Protein AF-Q2NJN7-F1 (afdb_monomer_lite)

pLDDT: mean 80.02, std 17.51, range [27.73, 97.69]

Radius of gyration: 36.11 Å; chains: 1; bounding box: 74×41×107 Å

Organism: Aster yellows witches'-broom phytoplasma (strain AYWB) (NCBI:txid322098)

Secondary structure (DSSP, 8-state):
-----SSEETTEEP-EEEETTEEEPPPSS---HHHHHHHTTT-S-EEEE-----PEEEEEEPPP-SSHHHHHHHHHHHTT-TTS-EEEEEEEEEEEETTEEEEEEEEEEEEE-SSEEEEEEEESHHHHHHHHHHHHHHHHHHHHH-SB-TTEEEEHHHHHHHH-SS-EEEE-TTS-EEEEEEE--SSS-EEEETTEESS-TT-TT-EEEESS-BBSSPPP---TT-EE-GGGGG-

Foldseek 3Di:
DDWPPDCDDVNARFQWKAEPVGTDGDDPDDDTVVNVVVVNVPGPDMDTDDDPQDAAEDEAEDEADLCFPVVVCVVCVVVVNNPWDWDKDKDWDWDDDDWKIFIKIKIWTWTDDPRHIYIYIYINPVVVVVLCVVQVVQQVVVQVPFLAHAFDKDFLVSSCVSPHQDKAWKAWSVRDIWIWDWDDDPPDIWIDINNHGRAPPHPSVDMDHDRTGIDRDGRPDDDPRMDTPPVSRPD

Structure (mmCIF, N/CA/C/O backbone):
data_AF-Q2NJN7-F1
#
_entry.id   AF-Q2NJN7-F1
#
loop_
_atom_site.group_PDB
_atom_site.id
_atom_site.type_symbol
_atom_site.label_atom_id
_atom_site.label_alt_id
_atom_site.label_comp_id
_atom_site.label_asym_id
_atom_site.label_entity_id
_atom_site.label_seq_id
_atom_site.pdbx_PDB_ins_code
_atom_site.Cartn_x
_atom_site.Cartn_y
_atom_site.Cartn_z
_atom_site.occupancy
_atom_site.B_iso_or_equiv
_atom_site.auth_seq_id
_atom_site.auth_comp_id
_atom_site.auth_asym_id
_atom_site.auth_atom_id
_atom_site.pdbx_PDB_model_num
ATOM 1 N N . MET A 1 1 ? -32.897 30.138 51.092 1.00 30.00 1 MET A N 1
ATOM 2 C CA . MET A 1 1 ? -32.124 28.885 50.955 1.00 30.00 1 MET A CA 1
ATOM 3 C C . MET A 1 1 ? -32.034 28.560 49.477 1.00 30.00 1 MET A C 1
ATOM 5 O O . MET A 1 1 ? -33.062 28.582 48.815 1.00 30.00 1 MET A O 1
ATOM 9 N N . ALA A 1 2 ? -30.823 28.390 48.946 1.00 27.73 2 ALA A N 1
ATOM 10 C CA . ALA A 1 2 ? -30.608 28.122 47.525 1.00 27.73 2 ALA A CA 1
ATOM 11 C C . ALA A 1 2 ? -31.014 26.672 47.182 1.00 27.73 2 ALA A C 1
ATOM 13 O O . ALA A 1 2 ? -30.752 25.779 47.991 1.00 27.73 2 ALA A O 1
ATOM 14 N N . PRO A 1 3 ? -31.653 26.416 46.026 1.00 32.75 3 PRO A N 1
ATOM 15 C CA . PRO A 1 3 ? -31.964 25.060 45.596 1.00 32.75 3 PRO A CA 1
ATOM 16 C C . PRO A 1 3 ? -30.671 24.300 45.279 1.00 32.75 3 PRO A C 1
ATOM 18 O O . PRO A 1 3 ? -29.744 24.854 44.689 1.00 32.75 3 PRO A O 1
ATOM 21 N N . LEU A 1 4 ? -30.615 23.016 45.638 1.00 36.59 4 LEU A N 1
ATOM 22 C CA . LEU A 1 4 ? -29.592 22.109 45.121 1.00 36.59 4 LEU A CA 1
ATOM 23 C C . LEU A 1 4 ? -29.856 21.888 43.628 1.00 36.59 4 LEU A C 1
ATOM 25 O O . LEU A 1 4 ? -30.671 21.057 43.239 1.00 36.59 4 LEU A O 1
ATOM 29 N N . THR A 1 5 ? -29.166 22.642 42.781 1.00 41.72 5 THR A N 1
ATOM 30 C CA . THR A 1 5 ? -28.915 22.252 41.394 1.00 41.72 5 THR A CA 1
ATOM 31 C C . THR A 1 5 ? -27.594 21.509 41.357 1.00 41.72 5 THR A C 1
ATOM 33 O O . THR A 1 5 ? -26.561 22.135 41.160 1.00 41.72 5 THR A O 1
ATOM 36 N N . SER A 1 6 ? -27.607 20.200 41.595 1.00 42.91 6 SER A N 1
ATOM 37 C CA . SER A 1 6 ? -26.612 19.275 41.046 1.00 42.91 6 SER A CA 1
ATOM 38 C C . SER A 1 6 ? -26.883 17.870 41.572 1.00 42.91 6 SER A C 1
ATOM 40 O O . SER A 1 6 ? -27.225 17.686 42.735 1.00 42.91 6 SER A O 1
ATOM 42 N N . LYS A 1 7 ? -26.650 16.878 40.721 1.00 49.28 7 LYS A N 1
ATOM 43 C CA . LYS A 1 7 ? -26.627 15.428 40.965 1.00 49.28 7 LYS A CA 1
ATOM 44 C C . LYS A 1 7 ? -25.586 14.985 42.026 1.00 49.28 7 LYS A C 1
ATOM 46 O O . LYS A 1 7 ? -25.382 13.796 42.239 1.00 49.28 7 LYS A O 1
ATOM 51 N N . THR A 1 8 ? -24.940 15.944 42.690 1.00 46.12 8 THR A N 1
ATOM 52 C CA . THR A 1 8 ? -23.722 15.775 43.477 1.00 46.12 8 THR A CA 1
ATOM 53 C C . THR A 1 8 ? -23.867 16.325 44.893 1.00 46.12 8 THR A C 1
ATOM 55 O O . THR A 1 8 ? -24.341 17.450 45.068 1.00 46.12 8 THR A O 1
ATOM 58 N N . PHE A 1 9 ? -23.343 15.617 45.889 1.00 49.75 9 PHE A N 1
ATOM 59 C CA . PHE A 1 9 ? -23.104 16.150 47.235 1.00 49.75 9 PHE A CA 1
ATOM 60 C C . PHE A 1 9 ? -21.600 16.158 47.495 1.00 49.75 9 PHE A C 1
ATOM 62 O O . PHE A 1 9 ? -20.960 15.120 47.370 1.00 49.75 9 PHE A O 1
ATOM 69 N N . HIS A 1 10 ? -21.024 17.331 47.785 1.00 54.00 10 HIS A N 1
ATOM 70 C CA . HIS A 1 10 ? -19.563 17.518 47.833 1.00 54.00 10 HIS A CA 1
ATOM 71 C C . HIS A 1 10 ? -18.839 16.918 46.609 1.00 54.00 10 HIS A C 1
ATOM 73 O O . HIS A 1 10 ? -17.860 16.201 46.764 1.00 54.00 10 HIS A O 1
ATOM 79 N N . GLU A 1 11 ? -19.350 17.187 45.400 1.00 53.56 11 GLU A N 1
ATOM 80 C CA . GLU A 1 11 ? -18.790 16.705 44.118 1.00 53.56 11 GLU A CA 1
ATOM 81 C C . GLU A 1 11 ? -18.921 15.189 43.856 1.00 53.56 11 GLU A C 1
ATOM 83 O O . GLU A 1 11 ? -18.460 14.704 42.826 1.00 53.56 11 GLU A O 1
ATOM 88 N N . ILE A 1 12 ? -19.605 14.439 44.727 1.00 52.97 12 ILE A N 1
ATOM 89 C CA . ILE A 1 12 ? -19.838 12.997 44.562 1.00 52.97 12 ILE A CA 1
ATOM 90 C C . ILE A 1 12 ? -21.234 12.765 43.978 1.00 52.97 12 ILE A C 1
ATOM 92 O O . ILE A 1 12 ? -22.227 13.164 44.591 1.00 52.97 12 ILE A O 1
ATOM 96 N N . ASP A 1 13 ? -21.309 12.115 42.811 1.00 60.56 13 ASP A N 1
ATOM 97 C CA . ASP A 1 13 ? -22.559 11.658 42.189 1.00 60.56 13 ASP A CA 1
ATOM 98 C C . ASP A 1 13 ? -23.242 10.606 43.086 1.00 60.56 13 ASP A C 1
ATOM 100 O O . ASP A 1 13 ? -22.630 9.607 43.465 1.00 60.56 13 ASP A O 1
ATOM 104 N N . ILE A 1 14 ? -24.506 10.840 43.453 1.00 61.56 14 ILE A N 1
ATOM 105 C CA . ILE A 1 14 ? -25.266 9.952 44.349 1.00 61.56 14 ILE A CA 1
ATOM 106 C C . ILE A 1 14 ? -26.123 8.990 43.522 1.00 61.56 14 ILE A C 1
ATOM 108 O O . ILE A 1 14 ? -26.976 9.431 42.750 1.00 61.56 14 ILE A O 1
ATOM 112 N N . ASP A 1 15 ? -25.963 7.686 43.749 1.00 62.34 15 ASP A N 1
ATOM 113 C CA . ASP A 1 15 ? -26.678 6.636 43.012 1.00 62.34 15 ASP A CA 1
ATOM 114 C C . ASP A 1 15 ? -27.920 6.111 43.749 1.00 62.34 15 ASP A C 1
ATOM 116 O O . ASP A 1 15 ? -28.903 5.704 43.122 1.00 62.34 15 ASP A O 1
ATOM 120 N N . ALA A 1 16 ? -27.908 6.109 45.086 1.00 63.03 16 ALA A N 1
ATOM 121 C CA . ALA A 1 16 ? -29.040 5.651 45.890 1.00 63.03 16 ALA A CA 1
ATOM 122 C C . ALA A 1 16 ? -29.124 6.354 47.252 1.00 63.03 16 ALA A C 1
ATOM 124 O O . ALA A 1 16 ? -28.117 6.787 47.817 1.00 63.03 16 ALA A O 1
ATOM 125 N N . ILE A 1 17 ? -30.343 6.429 47.798 1.00 64.25 17 ILE A N 1
ATOM 126 C CA . ILE A 1 17 ? -30.624 6.987 49.126 1.00 64.25 17 ILE A CA 1
ATOM 127 C C . ILE A 1 17 ? -31.362 5.933 49.958 1.00 64.25 17 ILE A C 1
ATOM 129 O O . ILE A 1 17 ? -32.341 5.333 49.503 1.00 64.25 17 ILE A O 1
ATOM 133 N N . TYR A 1 18 ? -30.887 5.705 51.181 1.00 61.75 18 TYR A N 1
ATOM 134 C CA . TYR A 1 18 ? -31.514 4.813 52.154 1.00 61.75 18 TYR A CA 1
ATOM 135 C C . TYR A 1 18 ? -32.083 5.602 53.331 1.00 61.75 18 TYR A C 1
ATOM 137 O O . TYR A 1 18 ? -31.435 6.512 53.858 1.00 61.75 18 TYR A O 1
ATOM 145 N N . PHE A 1 19 ? -33.277 5.194 53.753 1.00 62.56 19 PHE A N 1
ATOM 146 C CA . PHE A 1 19 ? -33.928 5.635 54.981 1.00 62.56 19 PHE A CA 1
ATOM 147 C C . PHE A 1 19 ? -34.123 4.425 55.899 1.00 62.56 19 PHE A C 1
ATOM 149 O O . PHE A 1 19 ? -34.154 3.296 55.415 1.00 62.56 19 PHE A O 1
ATOM 156 N N . ASP A 1 20 ? -34.295 4.652 57.204 1.00 53.59 20 ASP A N 1
ATOM 157 C CA . ASP A 1 20 ? -34.445 3.590 58.218 1.00 53.59 20 ASP A CA 1
ATOM 158 C C . ASP A 1 20 ? -35.575 2.569 57.903 1.00 53.59 20 ASP A C 1
ATOM 160 O O . ASP A 1 20 ? -35.566 1.466 58.440 1.00 53.59 20 ASP A O 1
ATOM 164 N N . ASP A 1 21 ? -36.498 2.901 56.987 1.00 57.66 21 ASP A N 1
ATOM 165 C CA . ASP A 1 21 ? -37.618 2.072 56.501 1.00 57.66 21 ASP A CA 1
ATOM 166 C C . ASP A 1 21 ? -37.402 1.488 55.072 1.00 57.66 21 ASP A C 1
ATOM 168 O O . ASP A 1 21 ? -38.346 1.113 54.373 1.00 57.66 21 ASP A O 1
ATOM 172 N N . GLY A 1 22 ? -36.152 1.437 54.585 1.00 52.69 22 GLY A N 1
ATOM 173 C CA . GLY A 1 22 ? -35.751 0.729 53.357 1.00 52.69 22 GLY A CA 1
ATOM 174 C C . GLY A 1 22 ? -35.030 1.561 52.277 1.00 52.69 22 GLY A C 1
ATOM 175 O O . GLY A 1 22 ? -34.874 2.780 52.364 1.00 52.69 22 GLY A O 1
ATOM 176 N N . ILE A 1 23 ? -34.577 0.878 51.211 1.00 56.34 23 ILE A N 1
ATOM 177 C CA . ILE A 1 23 ? -33.849 1.479 50.072 1.00 56.34 23 ILE A CA 1
ATOM 178 C C . ILE A 1 23 ? -34.834 2.124 49.086 1.00 56.34 23 ILE A C 1
ATOM 180 O O . ILE A 1 23 ? -35.793 1.485 48.643 1.00 56.34 23 ILE A O 1
ATOM 184 N N . ARG A 1 24 ? -34.571 3.370 48.668 1.00 58.97 24 ARG A N 1
ATOM 185 C CA . ARG A 1 24 ? -35.331 4.057 47.611 1.00 58.97 24 ARG A CA 1
ATOM 186 C C . ARG A 1 24 ? -34.385 4.439 46.467 1.00 58.97 24 ARG A C 1
ATOM 188 O O . ARG A 1 24 ? -33.499 5.274 46.625 1.00 58.97 24 ARG A O 1
ATOM 195 N N . ILE A 1 25 ? -34.589 3.837 45.294 1.00 56.44 25 ILE A N 1
ATOM 196 C CA . ILE A 1 25 ? -33.841 4.177 44.074 1.00 56.44 25 ILE A CA 1
ATOM 197 C C . ILE A 1 25 ? -34.370 5.514 43.545 1.00 56.44 25 ILE A C 1
ATOM 199 O O . ILE A 1 25 ? -35.560 5.645 43.243 1.00 56.44 25 ILE A O 1
ATOM 203 N N . VAL A 1 26 ? -33.500 6.517 43.443 1.00 56.00 26 VAL A N 1
ATOM 204 C CA . VAL A 1 26 ? -33.883 7.860 42.995 1.00 56.00 26 VAL A CA 1
ATOM 205 C C . VAL A 1 26 ? -33.812 7.909 41.470 1.00 56.00 26 VAL A C 1
ATOM 207 O O . VAL A 1 26 ? -32.762 7.680 40.878 1.00 56.00 26 VAL A O 1
ATOM 210 N N . LYS A 1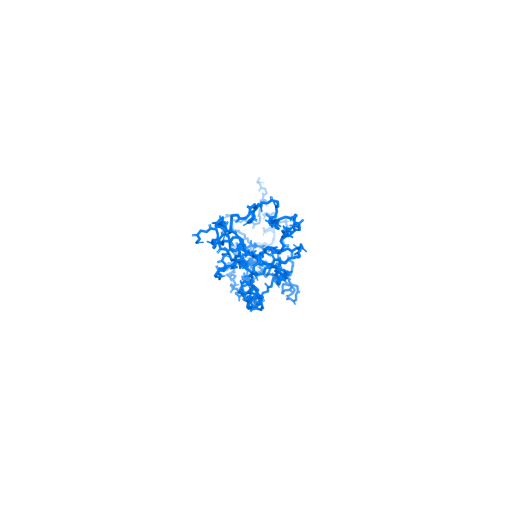 27 ? -34.939 8.197 40.805 1.00 50.75 27 LYS A N 1
ATOM 211 C CA . LYS A 1 27 ? -34.930 8.478 39.361 1.00 50.75 27 LYS A CA 1
ATOM 212 C C . LYS A 1 27 ? -34.306 9.858 39.099 1.00 50.75 27 LYS A C 1
ATOM 214 O O . LYS A 1 27 ? -34.506 10.753 39.917 1.00 50.75 27 LYS A O 1
ATOM 219 N N . PRO A 1 28 ? -33.636 10.083 37.953 1.00 47.25 28 PRO A N 1
ATOM 220 C CA . PRO A 1 28 ? -32.692 11.196 37.766 1.00 47.25 28 PRO A CA 1
ATOM 221 C C . PRO A 1 28 ? -33.292 12.611 37.684 1.00 47.25 28 PRO A C 1
ATOM 223 O O . PRO A 1 28 ? -32.598 13.535 37.270 1.00 47.25 28 PRO A O 1
ATOM 226 N N . GLN A 1 29 ? -34.570 12.819 38.001 1.00 44.47 29 GLN A N 1
ATOM 227 C CA . GLN A 1 29 ? -35.241 14.094 37.750 1.00 44.47 29 GLN A CA 1
ATOM 228 C C . GLN A 1 29 ? -35.686 14.781 39.044 1.00 44.47 29 GLN A C 1
ATOM 230 O O . GLN A 1 29 ? -36.565 14.298 39.754 1.00 44.47 29 GLN A O 1
ATOM 235 N N . GLN A 1 30 ? -35.042 15.933 39.279 1.00 48.06 30 GLN A N 1
ATOM 236 C CA . GLN A 1 30 ? -35.510 17.111 40.017 1.00 48.06 30 GLN A CA 1
ATOM 237 C C . GLN A 1 30 ? -36.209 16.826 41.347 1.00 48.06 30 GLN A C 1
ATOM 239 O O . GLN A 1 30 ? -37.430 16.896 41.444 1.00 48.06 30 GLN A O 1
ATOM 244 N N . ARG A 1 31 ? -35.429 16.572 42.398 1.00 51.47 31 ARG A N 1
ATOM 245 C CA . ARG A 1 31 ? -35.938 16.638 43.771 1.00 51.47 31 ARG A CA 1
ATOM 246 C C . ARG A 1 31 ? -35.087 17.602 44.576 1.00 51.47 31 ARG A C 1
ATOM 248 O O . ARG A 1 31 ? -33.864 17.486 44.586 1.00 51.47 31 ARG A O 1
ATOM 255 N N . ASN A 1 32 ? -35.739 18.593 45.175 1.00 54.47 32 ASN A N 1
ATOM 256 C CA . ASN A 1 32 ? -35.083 19.551 46.058 1.00 54.47 32 ASN A CA 1
ATOM 257 C C . ASN A 1 32 ? -34.892 18.921 47.458 1.00 54.47 32 ASN A C 1
ATOM 259 O O . ASN A 1 32 ? -35.350 17.810 47.728 1.00 54.47 32 ASN A O 1
ATOM 263 N N . ILE A 1 33 ? -34.199 19.610 48.368 1.00 54.03 33 ILE A N 1
ATOM 264 C CA . ILE A 1 33 ? -33.950 19.080 49.721 1.00 54.03 33 ILE A CA 1
ATOM 265 C C . ILE A 1 33 ? -35.249 18.828 50.512 1.00 54.03 33 ILE A C 1
ATOM 267 O O . ILE A 1 33 ? -35.298 17.931 51.348 1.00 54.03 33 ILE A O 1
ATOM 271 N N . GLU A 1 34 ? -36.323 19.565 50.216 1.00 58.97 34 GLU A N 1
ATOM 272 C CA . GLU A 1 34 ? -37.636 19.385 50.848 1.00 58.97 34 GLU A CA 1
ATOM 273 C C . GLU A 1 34 ? -38.306 18.078 50.408 1.00 58.97 34 GLU A C 1
ATOM 275 O O . GLU A 1 34 ? -38.965 17.420 51.213 1.00 58.97 34 GLU A O 1
ATOM 280 N N . ASP A 1 35 ? -38.090 17.645 49.166 1.00 60.97 35 ASP A N 1
ATOM 281 C CA . ASP A 1 35 ? -38.555 16.347 48.681 1.00 60.97 35 ASP A CA 1
ATOM 282 C C . ASP A 1 35 ? -37.796 15.190 49.341 1.00 60.97 35 ASP A C 1
ATOM 284 O O . ASP A 1 35 ? -38.391 14.152 49.630 1.00 60.97 35 ASP A O 1
ATOM 288 N N . LEU A 1 36 ? -36.501 15.364 49.630 1.00 60.19 36 LEU A N 1
ATOM 289 C CA . LEU A 1 36 ? -35.705 14.388 50.384 1.00 60.19 36 LEU A CA 1
ATOM 290 C C . LEU A 1 36 ? -36.164 14.282 51.845 1.00 60.19 36 LEU A C 1
ATOM 292 O O . LEU A 1 36 ? -36.254 13.176 52.372 1.00 60.19 36 LEU A O 1
ATOM 296 N N . LEU A 1 37 ? -36.519 15.407 52.473 1.00 60.97 37 LEU A N 1
ATOM 297 C CA . LEU A 1 37 ? -37.090 15.446 53.825 1.00 60.97 37 LEU A CA 1
ATOM 298 C C . LEU A 1 37 ? -38.500 14.838 53.886 1.00 60.97 37 LEU A C 1
ATOM 300 O O . LEU A 1 37 ? -38.847 14.187 54.866 1.00 60.97 37 LEU A O 1
ATOM 304 N N . LYS A 1 38 ? -39.315 14.998 52.837 1.00 64.06 38 LYS A N 1
ATOM 305 C CA . LYS A 1 38 ? -40.605 14.292 52.727 1.00 64.06 38 LYS A CA 1
ATOM 306 C C . LYS A 1 38 ? -40.413 12.790 52.529 1.00 64.06 38 LYS A C 1
ATOM 308 O O . LYS A 1 38 ? -41.136 11.998 53.125 1.00 64.06 38 LYS A O 1
ATOM 313 N N . LEU A 1 39 ? -39.444 12.394 51.702 1.00 59.81 39 LEU A N 1
ATOM 314 C CA . LEU A 1 39 ? -39.119 10.987 51.458 1.00 59.81 39 LEU A CA 1
ATOM 315 C C . LEU A 1 39 ? -38.545 10.281 52.683 1.00 59.81 39 LEU A C 1
ATOM 317 O O . LEU A 1 39 ? -38.727 9.071 52.803 1.00 59.81 39 LEU A O 1
ATOM 321 N N . SER A 1 40 ? -37.879 11.020 53.572 1.00 62.97 40 SER A N 1
ATOM 322 C CA . SER A 1 40 ? -37.297 10.449 54.781 1.00 62.97 40 SER A CA 1
ATOM 323 C C . SER A 1 40 ? -38.336 10.030 55.812 1.00 62.97 40 SER A C 1
ATOM 325 O O . SER A 1 40 ? -38.015 9.213 56.666 1.00 62.97 40 SER A O 1
ATOM 327 N N . ASN A 1 41 ? -39.569 10.550 55.737 1.00 65.69 41 ASN A N 1
ATOM 328 C CA . ASN A 1 41 ? -40.671 10.231 56.651 1.00 65.69 41 ASN A CA 1
ATOM 329 C C . ASN A 1 41 ? -40.271 10.279 58.144 1.00 65.69 41 ASN A C 1
ATOM 331 O O . ASN A 1 41 ? -40.701 9.454 58.945 1.00 65.69 41 ASN A O 1
ATOM 335 N N . GLY A 1 42 ? -39.402 11.223 58.520 1.00 63.50 42 GLY A N 1
ATOM 336 C CA . GLY A 1 42 ? -38.909 11.344 59.896 1.00 63.50 42 GLY A CA 1
ATOM 337 C C . GLY A 1 42 ? -37.777 10.380 60.272 1.00 63.50 42 GLY A C 1
ATOM 338 O O . GLY A 1 42 ? -37.500 10.226 61.461 1.00 63.50 42 GLY A O 1
ATOM 339 N N . ALA A 1 43 ? -37.108 9.753 59.297 1.00 63.66 43 ALA A N 1
ATOM 340 C CA . ALA A 1 43 ? -35.909 8.953 59.535 1.00 63.66 43 ALA A CA 1
ATOM 341 C C . ALA A 1 43 ? -34.848 9.777 60.273 1.00 63.66 43 ALA A C 1
ATOM 343 O O . ALA A 1 43 ? -34.577 10.934 59.935 1.00 63.66 43 ALA A O 1
ATOM 344 N N . LYS A 1 44 ? -34.245 9.162 61.291 1.00 66.12 44 LYS A N 1
ATOM 345 C CA . LYS A 1 44 ? -33.263 9.827 62.153 1.00 66.12 44 LYS A CA 1
ATOM 346 C C . LYS A 1 44 ? -31.906 9.934 61.459 1.00 66.12 44 LYS A C 1
ATOM 348 O O . LYS A 1 44 ? -31.167 10.880 61.717 1.00 66.12 44 LYS A O 1
ATOM 353 N N . ASN A 1 45 ? -31.609 8.985 60.571 1.00 63.62 45 ASN A N 1
ATOM 354 C CA . ASN A 1 45 ? -30.391 8.935 59.774 1.00 63.62 45 ASN A CA 1
ATOM 355 C C . ASN A 1 45 ? -30.732 8.827 58.278 1.00 63.62 45 ASN A C 1
ATOM 357 O O . ASN A 1 45 ? -31.684 8.150 57.890 1.00 63.62 45 ASN A O 1
ATOM 361 N N . ILE A 1 46 ? -29.937 9.483 57.429 1.00 65.88 46 ILE A N 1
ATOM 362 C CA . ILE A 1 46 ? -30.028 9.394 55.965 1.00 65.88 46 ILE A CA 1
ATOM 363 C C . ILE A 1 46 ? -28.674 8.903 55.461 1.00 65.88 46 ILE A C 1
ATOM 365 O O . ILE A 1 46 ? -27.650 9.515 55.765 1.00 65.88 46 ILE A O 1
ATOM 369 N N . TYR A 1 47 ? -28.668 7.819 54.687 1.00 67.56 47 TYR A N 1
ATOM 370 C CA . TYR A 1 47 ? -27.443 7.247 54.129 1.00 67.56 47 TYR A CA 1
ATOM 371 C C . TYR A 1 47 ? -27.429 7.446 52.614 1.00 67.56 47 TYR A C 1
ATOM 373 O O . TYR A 1 47 ? -28.378 7.080 51.916 1.00 67.56 47 TYR A O 1
ATOM 381 N N . LEU A 1 48 ? -26.348 8.042 52.116 1.00 67.25 48 LEU A N 1
ATOM 382 C CA . LEU A 1 48 ? -26.117 8.298 50.698 1.00 67.25 48 LEU A CA 1
ATOM 383 C C . LEU A 1 48 ? -25.115 7.269 50.177 1.00 67.25 48 LEU A C 1
ATOM 385 O O . LEU A 1 48 ? -24.041 7.110 50.756 1.00 67.25 48 LEU A O 1
ATOM 389 N N . PHE A 1 49 ? -25.463 6.582 49.093 1.00 61.72 49 PHE A N 1
ATOM 390 C CA . PHE A 1 49 ? -24.583 5.619 48.440 1.00 61.72 49 PHE A CA 1
ATOM 391 C C . PHE A 1 49 ? -24.114 6.173 47.098 1.00 61.72 49 PHE A C 1
ATOM 393 O O . PHE A 1 49 ? -24.923 6.617 46.281 1.00 61.72 49 PHE A O 1
ATOM 400 N N . ALA A 1 50 ? -22.806 6.091 46.881 1.00 63.03 50 ALA A N 1
ATOM 401 C CA . ALA A 1 50 ? -22.176 6.227 45.578 1.00 63.03 50 ALA A CA 1
ATOM 402 C C . ALA A 1 50 ? -21.499 4.889 45.264 1.00 63.03 50 ALA A C 1
ATOM 404 O O . ALA A 1 50 ? -20.713 4.382 46.073 1.00 63.03 50 ALA A O 1
ATOM 405 N N . PHE A 1 51 ? -21.829 4.283 44.129 1.00 64.25 51 PHE A N 1
ATOM 406 C CA . PHE A 1 51 ? -21.220 3.032 43.707 1.00 64.25 51 PHE A CA 1
ATOM 407 C C . PHE A 1 51 ? -19.972 3.338 42.884 1.00 64.25 51 PHE A C 1
ATOM 409 O O . PHE A 1 51 ? -20.049 3.740 41.726 1.00 64.25 51 PHE A O 1
ATOM 416 N N . ASN A 1 52 ? -18.795 3.081 43.455 1.00 63.28 52 ASN A N 1
ATOM 417 C CA . ASN A 1 52 ? -17.567 3.030 42.669 1.00 63.28 52 ASN A CA 1
ATOM 418 C C . ASN A 1 52 ? -17.487 1.669 41.961 1.00 63.28 52 ASN A C 1
ATOM 420 O O . ASN A 1 52 ? -16.865 0.730 42.458 1.00 63.28 52 ASN A O 1
ATOM 424 N N . ILE A 1 53 ? -18.204 1.527 40.844 1.00 66.00 53 ILE A N 1
ATOM 425 C CA . ILE A 1 53 ? -18.156 0.305 40.038 1.00 66.00 53 ILE A CA 1
ATOM 426 C C . ILE A 1 53 ? -16.855 0.330 39.238 1.00 66.00 53 ILE A C 1
ATOM 428 O O . ILE A 1 53 ? -16.741 1.035 38.234 1.00 66.00 53 ILE A O 1
ATOM 432 N N . GLU A 1 54 ? -15.867 -0.456 39.668 1.00 73.50 54 GLU A N 1
ATOM 433 C CA . GLU A 1 54 ? -14.671 -0.690 38.863 1.00 73.50 54 GLU A CA 1
ATOM 434 C C . GLU A 1 54 ? -15.071 -1.324 37.527 1.00 73.50 54 GLU A C 1
ATOM 436 O O . GLU A 1 54 ? -15.543 -2.464 37.462 1.00 73.50 54 GLU A O 1
ATOM 441 N N . LYS A 1 55 ? -14.891 -0.577 36.434 1.00 83.75 55 LYS A N 1
ATOM 442 C CA . LYS A 1 55 ? -15.202 -1.085 35.099 1.00 83.75 55 LYS A CA 1
ATOM 443 C C . LYS A 1 55 ? -14.189 -2.144 34.693 1.00 83.75 55 LYS A C 1
ATOM 445 O O . LYS A 1 55 ? -12.977 -1.916 34.701 1.00 83.75 55 LYS A O 1
ATOM 450 N N . ARG A 1 56 ? -14.682 -3.290 34.229 1.00 88.50 56 ARG A N 1
ATOM 451 C CA . ARG A 1 56 ? -13.813 -4.355 33.723 1.00 88.50 56 ARG A CA 1
ATOM 452 C C . ARG A 1 56 ? -13.214 -3.955 32.374 1.00 88.50 56 ARG A C 1
ATOM 454 O O . ARG A 1 56 ? -13.944 -3.637 31.436 1.00 88.50 56 ARG A O 1
ATOM 461 N N . VAL A 1 57 ? -11.892 -4.046 32.242 1.00 93.12 57 VAL A N 1
ATOM 462 C CA . VAL A 1 57 ? -11.205 -3.810 30.963 1.00 93.12 57 VAL A CA 1
ATOM 463 C C . VAL A 1 57 ? -11.197 -5.087 30.120 1.00 93.12 57 VAL A C 1
ATOM 465 O O . VAL A 1 57 ? -10.743 -6.140 30.569 1.00 93.12 57 VAL A O 1
ATOM 468 N N . ILE A 1 58 ? -11.678 -4.993 28.881 1.00 95.25 58 ILE A N 1
ATOM 469 C CA . ILE A 1 58 ? -11.702 -6.078 27.897 1.00 95.25 58 ILE A CA 1
ATOM 470 C C . ILE A 1 58 ? -10.793 -5.705 26.731 1.00 95.25 58 ILE A C 1
ATOM 472 O O . ILE A 1 58 ? -10.962 -4.655 26.115 1.00 95.25 58 ILE A O 1
ATOM 476 N N . HIS A 1 59 ? -9.857 -6.595 26.411 1.00 96.69 59 HIS A N 1
ATOM 477 C CA . HIS A 1 59 ? -8.962 -6.456 25.267 1.00 96.69 59 HIS A CA 1
ATOM 478 C C . HIS A 1 59 ? -9.392 -7.414 24.160 1.00 96.69 59 HIS A C 1
ATOM 480 O O . HIS A 1 59 ? -9.618 -8.596 24.417 1.00 96.69 59 HIS A O 1
ATOM 486 N N . ILE A 1 60 ? -9.510 -6.900 22.940 1.00 96.62 60 ILE A N 1
ATOM 487 C CA . ILE A 1 60 ? -9.937 -7.664 21.768 1.00 96.62 60 ILE A CA 1
ATOM 488 C C . ILE A 1 60 ? -8.955 -7.380 20.641 1.00 96.62 60 ILE A C 1
ATOM 490 O O . ILE A 1 60 ? -8.839 -6.245 20.186 1.00 96.62 60 ILE A O 1
ATOM 494 N N . ASN A 1 61 ? -8.268 -8.420 20.184 1.00 97.31 61 ASN A N 1
ATOM 495 C CA . ASN A 1 61 ? -7.349 -8.335 19.057 1.00 97.31 61 ASN A CA 1
ATOM 496 C C . ASN A 1 61 ? -8.037 -8.968 17.853 1.00 97.31 61 ASN A C 1
ATOM 498 O O . ASN A 1 61 ? -8.266 -10.178 17.831 1.00 97.31 61 ASN A O 1
ATOM 502 N N . LEU A 1 62 ? -8.433 -8.139 16.893 1.00 97.56 62 LEU A N 1
ATOM 503 C CA . LEU A 1 62 ? -9.040 -8.614 15.658 1.00 97.56 62 LEU A CA 1
ATOM 504 C C . LEU A 1 62 ? -7.960 -9.161 14.718 1.00 97.56 62 LEU A C 1
ATOM 506 O O . LEU A 1 62 ? -6.816 -8.707 14.788 1.00 97.56 62 LEU A O 1
ATOM 510 N N . PRO A 1 63 ? -8.321 -10.085 13.810 1.00 97.19 63 PRO A N 1
ATOM 511 C CA . PRO A 1 63 ? -7.459 -10.437 12.692 1.00 97.19 63 PRO A CA 1
ATOM 512 C C . PRO A 1 63 ? -7.054 -9.197 11.894 1.00 97.19 63 PRO A C 1
ATOM 514 O O . PRO A 1 63 ? -7.812 -8.222 11.810 1.00 97.19 63 PRO A O 1
ATOM 517 N N . ASP A 1 64 ? -5.871 -9.256 11.290 1.00 95.94 64 ASP A N 1
ATOM 518 C CA . ASP A 1 64 ? -5.398 -8.183 10.429 1.00 95.94 64 ASP A CA 1
ATOM 519 C C . ASP A 1 64 ? -6.337 -7.977 9.228 1.00 95.94 64 ASP A C 1
ATOM 521 O O . ASP A 1 64 ? -6.925 -8.915 8.686 1.00 95.94 64 ASP A O 1
ATOM 525 N N . SER A 1 65 ? -6.477 -6.726 8.801 1.00 96.06 65 SER A N 1
ATOM 526 C CA . SER A 1 65 ? -7.342 -6.320 7.697 1.00 96.06 65 SER A CA 1
ATOM 527 C C . SER A 1 65 ? -6.718 -5.165 6.931 1.00 96.06 65 SER A C 1
ATOM 529 O O . SER A 1 65 ? -6.148 -4.260 7.529 1.00 96.06 65 SER A O 1
ATOM 531 N N . LEU A 1 66 ? -6.896 -5.132 5.606 1.00 93.62 66 LEU A N 1
ATOM 532 C CA . LEU A 1 66 ? -6.482 -3.990 4.778 1.00 93.62 66 LEU A CA 1
ATOM 533 C C . LEU A 1 66 ? -7.137 -2.671 5.211 1.00 93.62 66 LEU A C 1
ATOM 535 O O . LEU A 1 66 ? -6.587 -1.601 4.956 1.00 93.62 66 LEU A O 1
ATOM 539 N N . ASN A 1 67 ? -8.296 -2.739 5.874 1.00 94.81 67 ASN A N 1
ATOM 540 C CA . ASN A 1 67 ? -8.962 -1.582 6.460 1.00 94.81 67 ASN A CA 1
ATOM 541 C C . ASN A 1 67 ? -9.271 -1.829 7.949 1.00 94.81 67 ASN A C 1
ATOM 543 O O . ASN A 1 67 ? -10.401 -2.195 8.296 1.00 94.81 67 ASN A O 1
ATOM 547 N N . PRO A 1 68 ? -8.295 -1.596 8.849 1.00 96.38 68 PRO A N 1
ATOM 548 C CA . PRO A 1 68 ? -8.449 -1.879 10.275 1.00 96.38 68 PRO A CA 1
ATOM 549 C C . PRO A 1 68 ? -9.572 -1.082 10.941 1.00 96.38 68 PRO A C 1
ATOM 551 O O . PRO A 1 68 ? -10.276 -1.580 11.816 1.00 96.38 68 PRO A O 1
ATOM 554 N N . TYR A 1 69 ? -9.779 0.164 10.503 1.00 95.12 69 TYR A N 1
ATOM 555 C CA . TYR A 1 69 ? -10.852 1.011 11.021 1.00 95.12 69 TYR A CA 1
ATOM 556 C C . TYR A 1 69 ? -12.230 0.424 10.694 1.00 95.12 69 TYR A C 1
ATOM 558 O O . TYR A 1 69 ? -13.092 0.331 11.570 1.00 95.12 69 TYR A O 1
ATOM 566 N N . GLN A 1 70 ? -12.428 -0.009 9.447 1.00 96.06 70 GLN A N 1
ATOM 567 C CA . GLN A 1 70 ? -13.679 -0.629 9.027 1.00 96.06 70 GLN A CA 1
ATOM 568 C C . GLN A 1 70 ? -13.897 -1.981 9.720 1.00 96.06 70 GLN A C 1
ATOM 570 O O . GLN A 1 70 ? -14.993 -2.224 10.218 1.00 96.06 70 GLN A O 1
ATOM 575 N N . ALA A 1 71 ? -12.847 -2.797 9.869 1.00 97.12 71 ALA A N 1
ATOM 576 C CA . ALA A 1 71 ? -12.914 -4.071 10.588 1.00 97.12 71 ALA A CA 1
ATOM 577 C C . ALA A 1 71 ? -13.392 -3.901 12.042 1.00 97.12 71 ALA A C 1
ATOM 579 O O . ALA A 1 71 ? -14.283 -4.622 12.494 1.00 97.12 71 ALA A O 1
ATOM 580 N N . ILE A 1 72 ? -12.874 -2.894 12.757 1.00 97.06 72 ILE A N 1
ATOM 581 C CA . ILE A 1 72 ? -13.333 -2.568 14.115 1.00 97.06 72 ILE A CA 1
ATOM 582 C C . IL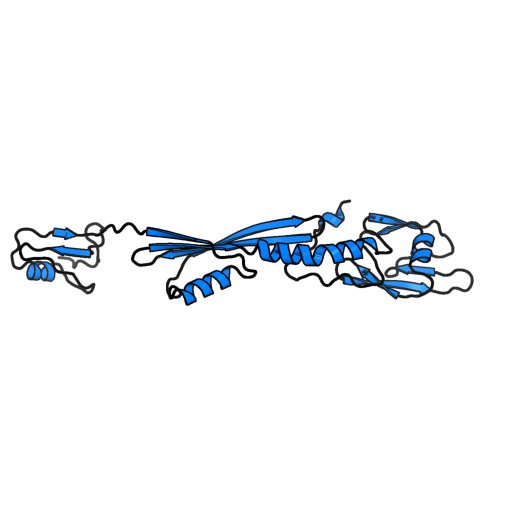E A 1 72 ? -14.807 -2.140 14.111 1.00 97.06 72 ILE A C 1
ATOM 584 O O . ILE A 1 72 ? -15.581 -2.577 14.965 1.00 97.06 72 ILE A O 1
ATOM 588 N N . ARG A 1 73 ? -15.231 -1.308 13.152 1.00 95.62 73 ARG A N 1
ATOM 589 C CA . ARG A 1 73 ? -16.635 -0.873 13.051 1.00 95.62 73 ARG A CA 1
ATOM 590 C C . ARG A 1 73 ? -17.587 -2.032 12.788 1.00 95.62 73 ARG A C 1
ATOM 592 O O . ARG A 1 73 ? -18.648 -2.087 13.410 1.00 95.62 73 ARG A O 1
ATOM 599 N N . ASP A 1 74 ? -17.219 -2.942 11.898 1.00 96.81 74 ASP A N 1
ATOM 600 C CA . ASP A 1 74 ? -18.051 -4.093 11.560 1.00 96.81 74 ASP A CA 1
ATOM 601 C C . ASP A 1 74 ? -18.116 -5.088 12.716 1.00 96.81 74 ASP A C 1
ATOM 603 O O . ASP A 1 74 ? -19.205 -5.559 13.049 1.00 96.81 74 ASP A O 1
ATOM 607 N N . TRP A 1 75 ? -17.007 -5.292 13.434 1.00 97.00 75 TRP A N 1
ATOM 608 C CA . TRP A 1 75 ? -17.020 -6.048 14.683 1.00 97.00 75 TRP A CA 1
ATOM 609 C C . TRP A 1 75 ? -17.973 -5.421 15.714 1.00 97.00 75 TRP A C 1
ATOM 611 O O . TRP A 1 75 ? -18.801 -6.124 16.297 1.00 97.00 75 TRP A O 1
ATOM 621 N N . LYS A 1 76 ? -17.938 -4.093 15.907 1.00 95.75 76 LYS A N 1
ATOM 622 C CA . LYS A 1 76 ? -18.859 -3.405 16.834 1.00 95.75 76 LYS A CA 1
ATOM 623 C C . LYS A 1 76 ? -20.319 -3.566 16.418 1.00 95.75 76 LYS A C 1
ATOM 625 O O . LYS A 1 76 ? -21.170 -3.764 17.281 1.00 95.75 76 LYS A O 1
ATOM 630 N N . ARG A 1 77 ? -20.628 -3.508 15.119 1.00 95.75 77 ARG A N 1
ATOM 631 C CA . ARG A 1 77 ? -21.987 -3.753 14.603 1.00 95.75 77 ARG A CA 1
ATOM 632 C C . ARG A 1 77 ? -22.445 -5.181 14.875 1.00 95.75 77 ARG A C 1
ATOM 634 O O . ARG A 1 77 ? -23.522 -5.357 15.439 1.00 95.75 77 ARG A O 1
ATOM 641 N N . ALA A 1 78 ? -21.615 -6.171 14.552 1.00 96.69 78 ALA A N 1
ATOM 642 C CA . ALA A 1 78 ? -21.915 -7.584 14.782 1.00 96.69 78 ALA A CA 1
ATOM 643 C C . ALA A 1 78 ? -22.169 -7.896 16.269 1.00 96.69 78 ALA A C 1
ATOM 645 O O . ALA A 1 78 ? -23.016 -8.722 16.594 1.00 96.69 78 ALA A O 1
ATOM 646 N N . ASN A 1 79 ? -21.496 -7.174 17.172 1.00 95.50 79 ASN A N 1
ATOM 647 C CA . ASN A 1 79 ? -21.635 -7.329 18.621 1.00 95.50 79 ASN A CA 1
ATOM 648 C C . ASN A 1 79 ? -22.637 -6.352 19.264 1.00 95.50 79 ASN A C 1
ATOM 650 O O . ASN A 1 79 ? -22.711 -6.282 20.486 1.00 95.50 79 ASN A O 1
ATOM 654 N N . LYS A 1 80 ? -23.417 -5.596 18.473 1.00 95.75 80 LYS A N 1
ATOM 655 C CA . LYS A 1 80 ? -24.400 -4.602 18.961 1.00 95.75 80 LYS A CA 1
ATOM 656 C C . LYS A 1 80 ? -23.796 -3.498 19.854 1.00 95.75 80 LYS A C 1
ATOM 658 O O . LYS A 1 80 ? -24.492 -2.896 20.660 1.00 95.75 80 LYS A O 1
ATOM 663 N N . LEU A 1 81 ? -22.513 -3.186 19.669 1.00 93.75 81 LEU A N 1
ATOM 664 C CA . LEU A 1 81 ? -21.762 -2.146 20.391 1.00 93.75 81 LEU A CA 1
ATOM 665 C C . LEU A 1 81 ? -21.515 -0.888 19.537 1.00 93.75 81 LEU A C 1
ATOM 667 O O . LEU A 1 81 ? -20.672 -0.055 19.866 1.00 93.75 81 LEU A O 1
ATOM 671 N N . TYR A 1 82 ? -22.211 -0.742 18.408 1.00 90.12 82 TYR A N 1
ATOM 672 C CA . TYR A 1 82 ? -21.987 0.348 17.449 1.00 90.12 82 TYR A CA 1
ATOM 673 C C . TYR A 1 82 ? -22.411 1.731 17.963 1.00 90.12 82 TYR A C 1
ATOM 675 O O . TYR A 1 82 ? -21.901 2.726 17.457 1.00 90.12 82 TYR A O 1
ATOM 683 N N . ALA A 1 83 ? -23.326 1.791 18.937 1.00 90.56 83 ALA A N 1
ATOM 684 C CA . ALA A 1 83 ? -23.826 3.039 19.516 1.00 90.56 83 ALA A CA 1
ATOM 685 C C . ALA A 1 83 ? -22.840 3.687 20.503 1.00 90.56 83 ALA A C 1
ATOM 687 O O . ALA A 1 83 ? -22.946 4.876 20.780 1.00 90.56 83 ALA A O 1
ATOM 688 N N . TY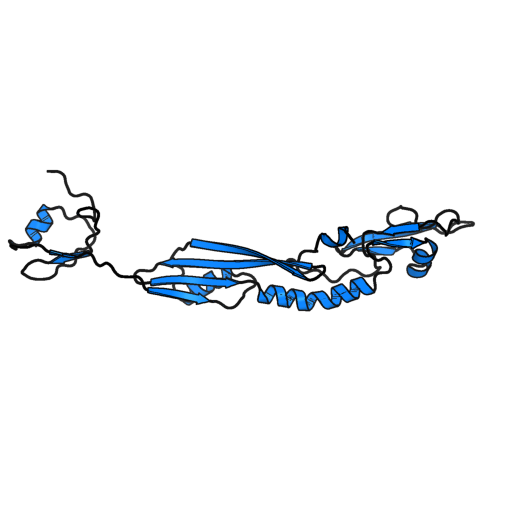R A 1 84 ? -21.874 2.923 21.023 1.00 89.38 84 TYR A N 1
ATOM 689 C CA . TYR A 1 84 ? -20.871 3.452 21.941 1.00 89.38 84 TYR A CA 1
ATOM 690 C C . TYR A 1 84 ? -19.772 4.155 21.153 1.00 89.38 84 TYR A C 1
ATOM 692 O O . TYR A 1 84 ? -18.969 3.514 20.463 1.00 89.38 84 TYR A O 1
ATOM 700 N N . GLU A 1 85 ? -19.732 5.479 21.247 1.00 84.25 85 GLU A N 1
ATOM 701 C CA . GLU A 1 85 ? -18.635 6.270 20.705 1.00 84.25 85 GLU A CA 1
ATOM 702 C C . GLU A 1 85 ? -17.344 6.014 21.488 1.00 84.25 85 GLU A C 1
ATOM 704 O O . GLU A 1 85 ? -17.350 5.637 22.658 1.00 84.25 85 GLU A O 1
ATOM 709 N N . GLY A 1 86 ? -16.208 6.158 20.815 1.00 88.06 86 GLY A N 1
ATOM 710 C CA . GLY A 1 86 ? -14.915 5.860 21.409 1.00 88.06 86 GLY A CA 1
ATOM 711 C C . GLY A 1 86 ? -13.789 6.580 20.710 1.00 88.06 86 GLY A C 1
ATOM 712 O O . GLY A 1 86 ? -13.891 6.934 19.533 1.00 88.06 86 GLY A O 1
ATOM 713 N N . LYS A 1 87 ? -12.679 6.736 21.425 1.00 93.12 87 LYS A N 1
ATOM 714 C CA . LYS A 1 87 ? -11.469 7.325 20.869 1.00 93.12 87 LYS A CA 1
ATOM 715 C C . LYS A 1 87 ? -10.799 6.320 19.942 1.00 93.12 87 LYS A C 1
ATOM 717 O O . LYS A 1 87 ? -10.581 5.167 20.315 1.00 93.12 87 LYS A O 1
ATOM 722 N N . TYR A 1 88 ? -10.467 6.763 18.736 1.00 94.06 88 TYR A N 1
ATOM 723 C CA . TYR A 1 88 ? -9.608 6.012 17.831 1.00 94.06 88 TYR A CA 1
ATOM 724 C C . TYR A 1 88 ? -8.185 6.541 17.929 1.00 94.06 88 TYR A C 1
ATOM 726 O O . TYR A 1 88 ? -7.948 7.735 17.748 1.00 94.06 88 TYR A O 1
ATOM 734 N N . ASN A 1 89 ? -7.241 5.643 18.178 1.00 92.88 89 ASN A N 1
ATOM 735 C CA . ASN A 1 89 ? -5.818 5.926 18.105 1.00 92.88 89 ASN A CA 1
ATOM 736 C C . ASN A 1 89 ? -5.253 5.182 16.893 1.00 92.88 89 ASN A C 1
ATOM 738 O O . ASN A 1 89 ? -5.522 3.996 16.703 1.00 92.88 89 ASN A O 1
ATOM 742 N N . ARG A 1 90 ? -4.464 5.871 16.067 1.00 93.12 90 ARG A N 1
ATOM 743 C CA . ARG A 1 90 ? -3.729 5.258 14.957 1.00 93.12 90 ARG A CA 1
ATOM 744 C C . ARG A 1 90 ? -2.241 5.379 15.230 1.00 93.12 90 ARG A C 1
ATOM 746 O O . ARG A 1 90 ? -1.756 6.470 15.518 1.00 93.12 90 ARG A O 1
ATOM 753 N N . ARG A 1 91 ? -1.525 4.267 15.107 1.00 91.25 91 ARG A N 1
ATOM 754 C CA . ARG A 1 91 ? -0.063 4.244 15.068 1.00 91.25 91 ARG A CA 1
ATOM 755 C C . ARG A 1 91 ? 0.367 3.729 13.709 1.00 91.25 91 ARG A C 1
ATOM 757 O O . ARG A 1 91 ? -0.105 2.680 13.279 1.00 91.25 91 ARG A O 1
ATOM 764 N N . SER A 1 92 ? 1.249 4.473 13.060 1.00 89.44 92 SER A N 1
ATOM 765 C CA . SER A 1 92 ? 1.770 4.123 11.746 1.00 89.44 92 SER A CA 1
ATOM 766 C C . SER A 1 92 ? 3.267 3.867 11.840 1.00 89.44 92 SER A C 1
ATOM 768 O O . SER A 1 92 ? 3.977 4.571 12.557 1.00 89.44 92 SER A O 1
ATOM 770 N N . ALA A 1 93 ? 3.741 2.862 11.116 1.00 83.81 93 ALA A N 1
ATOM 771 C CA . ALA A 1 93 ? 5.159 2.568 10.966 1.00 83.81 93 ALA A CA 1
ATOM 772 C C . ALA A 1 93 ? 5.461 2.239 9.501 1.00 83.81 93 ALA A C 1
ATOM 774 O O . ALA A 1 93 ? 4.571 1.830 8.759 1.00 83.81 93 ALA A O 1
ATOM 775 N N . SER A 1 94 ? 6.707 2.429 9.072 1.00 77.25 94 SER A N 1
ATOM 776 C CA . SER A 1 94 ? 7.133 2.019 7.731 1.00 77.25 94 SER A CA 1
ATOM 777 C C . SER A 1 94 ? 7.651 0.582 7.760 1.00 77.25 94 SER A C 1
ATOM 779 O O . SER A 1 94 ? 8.498 0.232 8.580 1.00 77.25 94 SER A O 1
ATOM 781 N N . GLY A 1 95 ? 7.133 -0.253 6.865 1.00 71.81 95 GLY A N 1
ATOM 782 C CA . GLY A 1 95 ? 7.738 -1.516 6.467 1.00 71.81 95 GLY A CA 1
ATOM 783 C C . GLY A 1 95 ? 8.584 -1.282 5.220 1.00 71.81 95 GLY A C 1
ATOM 784 O O . GLY A 1 95 ? 8.120 -0.650 4.274 1.00 71.81 95 GLY A O 1
ATOM 785 N N . ASN A 1 96 ? 9.824 -1.767 5.220 1.00 65.44 96 ASN A N 1
ATOM 786 C CA . ASN A 1 96 ? 10.722 -1.666 4.071 1.00 65.44 96 ASN A CA 1
ATOM 787 C C . ASN A 1 96 ? 11.278 -3.048 3.740 1.00 65.44 96 ASN A C 1
ATOM 789 O O . ASN A 1 96 ? 11.862 -3.688 4.613 1.00 65.44 96 ASN A O 1
ATOM 793 N N . GLU A 1 97 ? 11.205 -3.441 2.472 1.00 64.44 97 GLU A N 1
ATOM 794 C CA . GLU A 1 97 ? 12.010 -4.533 1.932 1.00 64.44 97 GLU A CA 1
ATOM 795 C C . GLU A 1 97 ? 12.675 -4.093 0.630 1.00 64.44 97 GLU A C 1
ATOM 797 O O . GLU A 1 97 ? 11.998 -3.766 -0.339 1.00 64.44 97 GLU A O 1
ATOM 802 N N . THR A 1 98 ? 14.014 -4.111 0.615 1.00 65.00 98 THR A N 1
ATOM 803 C CA . THR A 1 98 ? 14.911 -3.829 -0.529 1.00 65.00 98 THR A CA 1
ATOM 804 C C . THR A 1 98 ? 14.553 -2.600 -1.386 1.00 65.00 98 THR A C 1
ATOM 806 O O . THR A 1 98 ? 15.182 -1.556 -1.222 1.00 65.00 98 THR A O 1
ATOM 809 N N . PHE A 1 99 ? 13.553 -2.686 -2.269 1.00 65.69 99 PHE A N 1
ATOM 810 C CA . PHE A 1 99 ? 13.158 -1.636 -3.222 1.00 65.69 99 PHE A CA 1
ATOM 811 C C . PHE A 1 99 ? 11.721 -1.120 -3.059 1.00 65.69 99 PHE A C 1
ATOM 813 O O . PHE A 1 99 ? 11.333 -0.165 -3.736 1.00 65.69 99 PHE A O 1
ATOM 820 N N . ILE A 1 100 ? 10.933 -1.723 -2.169 1.00 76.12 100 ILE A N 1
ATOM 821 C CA . ILE A 1 100 ? 9.519 -1.404 -1.972 1.00 76.12 100 ILE A CA 1
ATOM 822 C C . ILE A 1 100 ? 9.280 -1.115 -0.488 1.00 76.12 100 ILE A C 1
ATOM 824 O O . ILE A 1 100 ? 9.724 -1.850 0.397 1.00 76.12 100 ILE A O 1
ATOM 828 N N . SER A 1 101 ? 8.583 -0.020 -0.219 1.00 81.00 101 SER A N 1
ATOM 829 C CA . SER A 1 101 ? 8.154 0.402 1.108 1.00 81.00 101 SER A CA 1
ATOM 830 C C . SER A 1 101 ? 6.636 0.397 1.204 1.00 81.00 101 SER A C 1
ATOM 832 O O . SER A 1 101 ? 5.930 0.561 0.215 1.00 81.00 101 SER A O 1
ATOM 834 N N . PHE A 1 102 ? 6.109 0.240 2.407 1.00 83.50 102 PHE A N 1
ATOM 835 C CA . PHE A 1 102 ? 4.685 0.386 2.681 1.00 83.50 102 PHE A CA 1
ATOM 836 C C . PHE A 1 102 ? 4.491 0.905 4.101 1.00 83.50 102 PHE A C 1
ATOM 838 O O . PHE A 1 102 ? 5.311 0.669 4.986 1.00 83.50 102 PHE A O 1
ATOM 845 N N . THR A 1 103 ? 3.399 1.622 4.340 1.00 87.25 103 THR A N 1
ATOM 846 C CA . THR A 1 103 ? 3.049 2.074 5.692 1.00 87.25 103 THR A CA 1
ATOM 847 C C . THR A 1 103 ? 2.106 1.065 6.322 1.00 87.25 103 THR A C 1
ATOM 849 O O . THR A 1 103 ? 1.037 0.816 5.767 1.00 87.25 103 THR A O 1
ATOM 852 N N . ILE A 1 104 ? 2.467 0.510 7.475 1.00 90.06 104 ILE A N 1
ATOM 853 C CA . ILE A 1 104 ? 1.575 -0.300 8.307 1.00 90.06 104 ILE A CA 1
ATOM 854 C C . ILE A 1 104 ? 0.844 0.586 9.314 1.00 90.06 104 ILE A C 1
ATOM 856 O O . ILE A 1 104 ? 1.418 1.541 9.839 1.00 90.06 104 ILE A O 1
ATOM 860 N N . ASN A 1 105 ? -0.416 0.274 9.589 1.00 92.81 105 ASN A N 1
ATOM 861 C CA . ASN A 1 105 ? -1.272 0.964 10.537 1.00 92.81 105 ASN A CA 1
ATOM 862 C C . ASN A 1 105 ? -1.827 -0.025 11.554 1.00 92.81 105 ASN A C 1
ATOM 864 O O . ASN A 1 105 ? -2.565 -0.943 11.204 1.00 92.81 105 ASN A O 1
ATOM 868 N N . LEU A 1 106 ? -1.561 0.257 12.823 1.00 94.94 106 LEU A N 1
ATOM 869 C CA . LEU A 1 106 ? -2.277 -0.317 13.949 1.00 94.94 106 LEU A CA 1
ATOM 870 C C . LEU A 1 106 ? -3.352 0.679 14.382 1.00 94.94 106 LEU A C 1
ATOM 872 O O . LEU A 1 106 ? -3.048 1.824 14.740 1.00 94.94 106 LEU A O 1
ATOM 876 N N . VAL A 1 107 ? -4.609 0.250 14.345 1.00 96.81 107 VAL A N 1
ATOM 877 C CA . VAL A 1 107 ? -5.748 1.033 14.821 1.00 96.81 107 VAL A CA 1
ATOM 878 C C . VAL A 1 107 ? -6.245 0.433 16.123 1.00 96.81 107 VAL A C 1
ATOM 880 O O . VAL A 1 107 ? -6.472 -0.769 16.228 1.00 96.81 107 VAL A O 1
ATOM 883 N N . GLU A 1 108 ? -6.438 1.298 17.106 1.00 97.25 108 GLU A N 1
ATOM 884 C CA . GLU A 1 108 ? -7.037 0.973 18.389 1.00 97.25 108 GLU A CA 1
ATOM 885 C C . GLU A 1 108 ? -8.312 1.800 18.566 1.00 97.25 108 GLU A C 1
ATOM 887 O O . GLU A 1 108 ? -8.310 3.008 18.320 1.00 97.25 108 GLU A O 1
ATOM 892 N N . ASN A 1 109 ? -9.397 1.167 19.011 1.00 97.44 109 ASN A N 1
ATOM 893 C CA . ASN A 1 109 ? -10.586 1.855 19.497 1.00 97.44 109 ASN A CA 1
ATOM 894 C C . ASN A 1 109 ? -10.788 1.566 20.981 1.00 97.44 109 ASN A C 1
ATOM 896 O O . ASN A 1 109 ? -10.910 0.406 21.377 1.00 97.44 109 ASN A O 1
ATOM 900 N N . ILE A 1 110 ? -10.859 2.632 21.776 1.00 96.31 110 ILE A N 1
ATOM 901 C CA . ILE A 1 110 ? -11.171 2.568 23.202 1.00 96.31 110 ILE A CA 1
ATOM 902 C C . ILE A 1 110 ? -12.542 3.199 23.420 1.00 96.31 110 ILE A C 1
ATOM 904 O O . ILE A 1 110 ? -12.747 4.361 23.063 1.00 96.31 110 ILE A O 1
ATOM 908 N N . PHE A 1 111 ? -13.478 2.444 23.988 1.00 94.50 111 PHE A N 1
ATOM 909 C CA . PHE A 1 111 ? -14.810 2.937 24.340 1.00 94.50 111 PHE A CA 1
ATOM 910 C C . PHE A 1 111 ? -15.306 2.310 25.632 1.00 94.50 111 PHE A C 1
ATOM 912 O O . PHE A 1 111 ? -14.858 1.236 26.036 1.00 94.50 111 PHE A O 1
ATOM 919 N N . GLU A 1 112 ? -16.259 2.982 26.262 1.00 93.00 112 GLU A N 1
ATOM 920 C CA . GLU A 1 112 ? -16.828 2.552 27.528 1.00 93.00 112 GLU A CA 1
ATOM 921 C C . GLU A 1 112 ? -18.309 2.231 27.385 1.00 93.00 112 GLU A C 1
ATOM 923 O O . GLU A 1 112 ? -19.037 2.826 26.593 1.00 93.00 112 GLU A O 1
ATOM 928 N N . THR A 1 113 ? -18.733 1.272 28.190 1.00 89.44 113 THR A N 1
ATOM 929 C CA . THR A 1 113 ? -20.127 0.926 28.455 1.00 89.44 113 THR A CA 1
ATOM 930 C C . THR A 1 113 ? -20.410 1.191 29.937 1.00 89.44 113 THR A C 1
ATOM 932 O O . THR A 1 113 ? -19.572 1.768 30.643 1.00 89.44 113 THR A O 1
ATOM 935 N N . GLU A 1 114 ? -21.587 0.786 30.407 1.00 85.06 114 GLU A N 1
ATOM 936 C CA . GLU A 1 114 ? -21.991 0.918 31.810 1.00 85.06 114 GLU A CA 1
ATOM 937 C C . GLU A 1 114 ? -21.019 0.181 32.747 1.00 85.06 114 GLU A C 1
ATOM 939 O O . GLU A 1 114 ? -20.559 0.759 33.728 1.00 85.06 114 GLU A O 1
ATOM 944 N N . ASP A 1 115 ? -20.628 -1.049 32.397 1.00 84.31 115 ASP A N 1
ATOM 945 C CA . ASP A 1 115 ? -19.836 -1.947 33.250 1.00 84.31 115 ASP A CA 1
ATOM 946 C C . ASP A 1 115 ? -18.413 -2.230 32.731 1.00 84.31 115 ASP A C 1
ATOM 948 O O . ASP A 1 115 ? -17.574 -2.763 33.465 1.00 84.31 115 ASP A O 1
ATOM 952 N N . LYS A 1 116 ? -18.112 -1.914 31.463 1.00 91.69 116 LYS A N 1
ATOM 953 C CA . LYS A 1 116 ? -16.847 -2.303 30.808 1.00 91.69 116 LYS A CA 1
ATOM 954 C C . LYS A 1 116 ? -16.167 -1.178 30.051 1.00 91.69 116 LYS A C 1
ATOM 956 O O . LYS A 1 116 ? -16.821 -0.324 29.454 1.00 91.69 116 LYS A O 1
ATOM 961 N N . ILE A 1 117 ? -14.843 -1.281 29.969 1.00 93.19 117 ILE A N 1
ATOM 962 C CA . ILE A 1 117 ? -13.994 -0.533 29.040 1.00 93.19 117 ILE A CA 1
ATOM 963 C C . ILE A 1 117 ? -13.488 -1.514 27.984 1.00 93.19 117 ILE A C 1
ATOM 965 O O . ILE A 1 117 ? -12.794 -2.476 28.307 1.00 93.19 117 ILE A O 1
ATOM 969 N N . TYR A 1 118 ? -13.809 -1.275 26.719 1.00 96.44 118 TYR A N 1
ATOM 970 C CA . TYR A 1 118 ? -13.321 -2.070 25.598 1.00 96.44 118 TYR A CA 1
ATOM 971 C C . TYR A 1 118 ? -12.097 -1.410 24.978 1.00 96.44 118 TYR A C 1
ATOM 973 O O . TYR A 1 118 ? -12.100 -0.212 24.700 1.00 96.44 118 TYR A O 1
ATOM 981 N N . ARG A 1 119 ? -11.069 -2.216 24.713 1.00 97.38 119 ARG A N 1
ATOM 982 C CA . ARG A 1 119 ? -9.892 -1.863 23.920 1.00 97.38 119 ARG A CA 1
ATOM 983 C C . ARG A 1 119 ? -9.787 -2.844 22.763 1.00 97.38 119 ARG A C 1
ATOM 985 O O . ARG A 1 119 ? -9.430 -4.004 22.961 1.00 97.38 119 ARG A O 1
ATOM 992 N N . ILE A 1 120 ? -10.144 -2.388 21.568 1.00 97.56 120 ILE A N 1
ATOM 993 C CA . ILE A 1 120 ? -10.140 -3.210 20.356 1.00 97.56 120 ILE A CA 1
ATOM 994 C C . ILE A 1 120 ? -8.982 -2.780 19.475 1.00 97.56 120 ILE A C 1
ATOM 996 O O . ILE A 1 120 ? -8.872 -1.597 19.166 1.00 97.56 120 ILE A O 1
ATOM 1000 N N . THR A 1 121 ? -8.157 -3.727 19.042 1.00 97.56 121 THR A N 1
ATOM 1001 C CA . THR A 1 121 ? -7.032 -3.474 18.141 1.00 97.56 121 THR A CA 1
ATOM 1002 C C . THR A 1 121 ? -7.181 -4.252 16.836 1.00 97.56 121 THR A C 1
ATOM 1004 O O . THR A 1 121 ? -7.750 -5.344 16.810 1.00 97.56 121 THR A O 1
ATOM 1007 N N . CYS A 1 122 ? -6.700 -3.671 15.738 1.00 97.69 122 CYS A N 1
ATOM 1008 C CA . CYS A 1 122 ? -6.606 -4.312 14.428 1.00 97.69 122 CYS A CA 1
ATOM 1009 C C . CYS A 1 122 ? -5.443 -3.684 13.647 1.00 97.69 122 CYS A C 1
ATOM 1011 O O . CYS A 1 122 ? -5.260 -2.462 13.703 1.00 97.69 122 CYS A O 1
ATOM 1013 N N . SER A 1 123 ? -4.665 -4.499 12.933 1.00 96.50 123 SER A N 1
ATOM 1014 C CA . SER A 1 123 ? -3.551 -4.040 12.096 1.00 96.50 123 SER A CA 1
ATOM 1015 C C . SER A 1 123 ? -3.795 -4.336 10.618 1.00 96.50 123 SER A C 1
ATOM 1017 O O . SER A 1 123 ? -4.600 -5.193 10.275 1.00 96.50 123 SER A O 1
ATOM 1019 N N . ASP A 1 124 ? -3.088 -3.642 9.729 1.00 95.19 124 ASP A N 1
ATOM 1020 C CA . ASP A 1 124 ? -3.032 -3.963 8.293 1.00 95.19 124 ASP A CA 1
ATOM 1021 C C . ASP A 1 124 ? -1.703 -4.623 7.880 1.00 95.19 124 ASP A C 1
ATOM 1023 O O . ASP A 1 124 ? -1.379 -4.696 6.694 1.00 95.19 124 ASP A O 1
ATOM 1027 N N . THR A 1 125 ? -0.927 -5.113 8.852 1.00 91.62 125 THR A N 1
ATOM 1028 C CA . THR A 1 125 ? 0.450 -5.581 8.647 1.00 91.62 125 THR A CA 1
ATOM 1029 C C . THR A 1 125 ? 0.514 -6.813 7.757 1.00 91.62 125 THR A C 1
ATOM 1031 O O . THR A 1 125 ? 1.185 -6.783 6.726 1.00 91.62 125 THR A O 1
ATOM 1034 N N . GLN A 1 126 ? -0.142 -7.902 8.161 1.00 92.00 126 GLN A N 1
ATOM 1035 C CA . GLN A 1 126 ? -0.075 -9.173 7.449 1.00 92.00 126 GLN A CA 1
ATOM 1036 C C . GLN A 1 126 ? -0.606 -9.085 6.010 1.00 92.00 126 GLN A C 1
ATOM 1038 O O . GLN A 1 126 ? 0.151 -9.424 5.106 1.00 92.00 126 GLN A O 1
ATOM 1043 N N . PRO A 1 127 ? -1.808 -8.541 5.734 1.00 93.75 127 PRO A N 1
ATOM 1044 C CA . PRO A 1 127 ? -2.308 -8.492 4.363 1.00 93.75 127 PRO A CA 1
ATOM 1045 C C . PRO A 1 127 ? -1.443 -7.621 3.442 1.00 93.75 127 PRO A C 1
ATOM 1047 O O . PRO A 1 127 ? -1.332 -7.906 2.253 1.00 93.75 127 PRO A O 1
ATOM 1050 N N . LYS A 1 128 ? -0.788 -6.572 3.963 1.00 91.81 128 LYS A N 1
ATOM 1051 C CA . LYS A 1 128 ? 0.173 -5.781 3.175 1.00 91.81 128 LYS A CA 1
ATOM 1052 C C . LYS A 1 128 ? 1.458 -6.549 2.879 1.00 91.81 128 LYS A C 1
ATOM 1054 O O . LYS A 1 128 ? 1.993 -6.406 1.783 1.00 91.81 128 LYS A O 1
ATOM 1059 N N . LYS A 1 129 ? 1.940 -7.358 3.829 1.00 89.94 129 LYS A N 1
ATOM 1060 C CA . LYS A 1 129 ? 3.070 -8.268 3.598 1.00 89.94 129 LYS A CA 1
ATOM 1061 C C . LYS A 1 129 ? 2.734 -9.319 2.551 1.00 89.94 129 LYS A C 1
ATOM 1063 O O . LYS A 1 129 ? 3.545 -9.527 1.661 1.00 89.94 129 LYS A O 1
ATOM 1068 N N . ASP A 1 130 ? 1.549 -9.913 2.617 1.00 92.00 130 ASP A N 1
ATOM 1069 C CA . ASP A 1 130 ? 1.122 -10.928 1.651 1.00 92.00 130 ASP A CA 1
ATOM 1070 C C . ASP A 1 130 ? 1.086 -10.338 0.230 1.00 92.00 130 ASP A C 1
ATOM 1072 O O . ASP A 1 130 ? 1.699 -10.880 -0.684 1.00 92.00 130 ASP A O 1
ATOM 1076 N N . ILE A 1 131 ? 0.506 -9.141 0.060 1.00 92.56 131 ILE A N 1
ATOM 1077 C CA . ILE A 1 131 ? 0.509 -8.433 -1.234 1.00 92.56 131 ILE A CA 1
ATOM 1078 C C . ILE A 1 131 ? 1.934 -8.121 -1.717 1.00 92.56 131 ILE A C 1
ATOM 1080 O O . ILE A 1 131 ? 2.212 -8.189 -2.916 1.00 92.56 131 ILE A O 1
ATOM 1084 N N . LEU A 1 132 ? 2.844 -7.758 -0.809 1.00 90.12 132 LEU A N 1
ATOM 1085 C CA . LEU A 1 132 ? 4.245 -7.549 -1.165 1.00 90.12 132 LEU A CA 1
ATOM 1086 C C . LEU A 1 132 ? 4.899 -8.854 -1.635 1.00 90.12 132 LEU A C 1
ATOM 1088 O O . LEU A 1 132 ? 5.572 -8.839 -2.663 1.00 90.12 132 LEU A O 1
ATOM 1092 N N . MET A 1 133 ? 4.695 -9.958 -0.914 1.00 90.19 133 MET A N 1
ATOM 1093 C CA . MET A 1 133 ? 5.259 -11.268 -1.251 1.00 90.19 133 MET A CA 1
ATOM 1094 C C . MET A 1 133 ? 4.745 -11.793 -2.596 1.00 90.19 133 MET A C 1
ATOM 1096 O O . MET A 1 133 ? 5.514 -12.413 -3.327 1.00 90.19 133 MET A O 1
ATOM 1100 N N . ASP A 1 134 ? 3.497 -11.488 -2.952 1.00 93.00 134 ASP A N 1
ATOM 1101 C CA . ASP A 1 134 ? 2.928 -11.833 -4.257 1.00 93.00 134 ASP A CA 1
ATOM 1102 C C . ASP A 1 134 ? 3.507 -10.968 -5.391 1.00 93.00 134 ASP A C 1
ATOM 1104 O O . ASP A 1 134 ? 3.785 -11.459 -6.483 1.00 93.00 134 ASP A O 1
ATOM 1108 N N . TYR A 1 135 ? 3.723 -9.672 -5.148 1.00 92.19 135 TYR A N 1
ATOM 1109 C CA . TYR A 1 135 ? 4.191 -8.722 -6.166 1.00 92.19 135 TYR A CA 1
ATOM 1110 C C . TYR A 1 135 ? 5.710 -8.770 -6.414 1.00 92.19 135 TYR A C 1
ATOM 1112 O O . TYR A 1 135 ? 6.188 -8.618 -7.544 1.00 92.19 135 TYR A O 1
ATOM 1120 N N . GLN A 1 136 ? 6.495 -8.940 -5.350 1.00 89.50 136 GLN A N 1
ATOM 1121 C CA . GLN A 1 136 ? 7.950 -8.781 -5.360 1.00 89.50 136 GLN A CA 1
ATOM 1122 C C . GLN A 1 136 ? 8.686 -9.711 -6.346 1.00 89.50 136 GLN A C 1
ATOM 1124 O O . GLN A 1 136 ? 9.605 -9.221 -7.013 1.00 89.50 136 GLN A O 1
ATOM 1129 N N . PRO A 1 137 ? 8.337 -11.006 -6.500 1.00 91.88 137 PRO A N 1
ATOM 1130 C CA . PRO A 1 137 ? 9.052 -11.906 -7.403 1.00 91.88 137 PRO A CA 1
ATOM 1131 C C . PRO A 1 137 ? 9.000 -11.444 -8.862 1.00 91.88 137 PRO A C 1
ATOM 1133 O O . PRO A 1 137 ? 10.037 -11.394 -9.532 1.00 91.88 137 PRO A O 1
ATOM 1136 N N . ASP A 1 138 ? 7.819 -11.043 -9.335 1.00 93.75 138 ASP A N 1
ATOM 1137 C CA . ASP A 1 138 ? 7.618 -10.566 -10.704 1.00 93.75 138 ASP A CA 1
ATOM 1138 C C . ASP A 1 138 ? 8.316 -9.230 -10.939 1.00 93.75 138 ASP A C 1
ATOM 1140 O O . ASP A 1 138 ? 8.945 -9.030 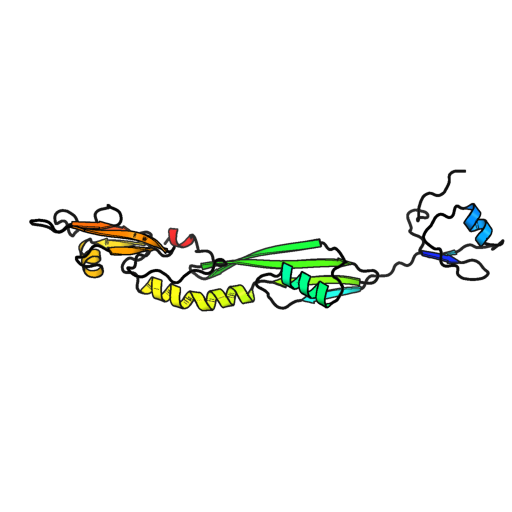-11.981 1.00 93.75 138 ASP A O 1
ATOM 1144 N N . PHE A 1 139 ? 8.285 -8.333 -9.951 1.00 92.69 139 PHE A N 1
ATOM 1145 C CA . PHE A 1 139 ? 8.995 -7.063 -10.041 1.00 92.69 139 PHE A CA 1
ATOM 1146 C C . PHE A 1 139 ? 10.516 -7.262 -10.100 1.00 92.69 139 PHE A C 1
ATOM 1148 O O . PHE A 1 139 ? 11.179 -6.694 -10.966 1.00 92.69 139 PHE A O 1
ATOM 1155 N N . ILE A 1 140 ? 11.086 -8.130 -9.257 1.00 90.94 140 ILE A N 1
ATOM 1156 C CA . ILE A 1 140 ? 12.521 -8.463 -9.299 1.00 90.94 140 ILE A CA 1
ATOM 1157 C C . ILE A 1 140 ? 12.892 -9.129 -10.627 1.00 90.94 140 ILE A C 1
ATOM 1159 O O . ILE A 1 140 ? 13.953 -8.842 -11.189 1.00 90.94 140 ILE A O 1
ATOM 1163 N N . LYS A 1 141 ? 12.042 -10.020 -11.146 1.00 94.94 141 LYS A N 1
ATOM 1164 C CA . LYS A 1 141 ? 12.245 -10.640 -12.459 1.00 94.94 141 LYS A CA 1
ATOM 1165 C C . LYS A 1 141 ? 12.264 -9.581 -13.562 1.00 94.94 141 LYS A C 1
ATOM 1167 O O . LYS A 1 141 ? 13.171 -9.611 -14.394 1.00 94.94 141 LYS A O 1
ATOM 1172 N N . TRP A 1 142 ? 11.340 -8.621 -13.517 1.00 95.62 142 TRP A N 1
ATOM 1173 C CA . TRP A 1 142 ? 11.310 -7.486 -14.436 1.00 95.62 142 TRP A CA 1
ATOM 1174 C C . TRP A 1 142 ? 12.594 -6.640 -14.334 1.00 95.62 142 TRP A C 1
ATOM 1176 O O . TRP A 1 142 ? 13.275 -6.425 -15.334 1.00 95.62 142 TRP A O 1
ATOM 1186 N N . LEU A 1 143 ? 13.026 -6.278 -13.122 1.00 93.19 143 LEU A N 1
ATOM 1187 C CA . LEU A 1 143 ? 14.282 -5.546 -12.912 1.00 93.19 143 LEU A CA 1
ATOM 1188 C C . LEU A 1 143 ? 15.499 -6.292 -13.471 1.00 93.19 143 LEU A C 1
ATOM 1190 O O . LEU A 1 143 ? 16.421 -5.667 -13.996 1.00 93.19 143 LEU A O 1
ATOM 1194 N N . LYS A 1 144 ? 15.527 -7.629 -13.384 1.00 93.06 144 LYS A N 1
ATOM 1195 C CA . LYS A 1 144 ? 16.613 -8.467 -13.920 1.00 93.06 144 LYS A CA 1
ATOM 1196 C C . LYS A 1 144 ? 16.620 -8.550 -15.445 1.00 93.06 144 LYS A C 1
ATOM 1198 O O . LYS A 1 144 ? 17.716 -8.614 -16.000 1.00 93.06 144 LYS A O 1
ATOM 1203 N N . GLN A 1 145 ? 15.479 -8.461 -16.127 1.00 94.62 145 GLN A N 1
ATOM 1204 C CA . GLN A 1 145 ? 15.440 -8.474 -17.600 1.00 94.62 145 GLN A CA 1
ATOM 1205 C C . GLN A 1 145 ? 15.779 -7.124 -18.249 1.00 94.62 145 GLN A C 1
ATOM 1207 O O . GLN A 1 145 ? 16.308 -7.143 -19.353 1.00 94.62 145 GLN A O 1
ATOM 1212 N N . CYS A 1 146 ? 15.574 -5.985 -17.563 1.00 94.94 146 CYS A N 1
ATOM 1213 C CA . CYS A 1 146 ? 15.769 -4.652 -18.157 1.00 94.94 146 CYS A CA 1
ATOM 1214 C C . CYS A 1 146 ? 17.084 -4.515 -18.939 1.00 9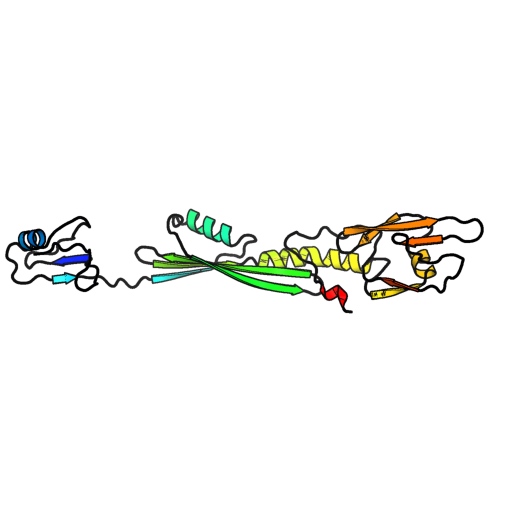4.94 146 CYS A C 1
ATOM 1216 O O . CYS A 1 146 ? 18.159 -4.829 -18.411 1.00 94.94 146 CYS A O 1
ATOM 1218 N N . TYR A 1 147 ? 17.020 -3.977 -20.155 1.00 93.50 147 TYR A N 1
ATOM 1219 C CA . TYR A 1 147 ? 18.202 -3.711 -20.977 1.00 93.50 147 TYR A CA 1
ATOM 1220 C C . TYR A 1 147 ? 19.155 -2.711 -20.315 1.00 93.50 147 TYR A C 1
ATOM 1222 O O . TYR A 1 147 ? 20.376 -2.913 -20.338 1.00 93.50 147 TYR A O 1
ATOM 1230 N N . ILE A 1 148 ? 18.601 -1.663 -19.704 1.00 92.50 148 ILE A N 1
ATOM 1231 C CA . ILE A 1 148 ? 19.334 -0.639 -18.953 1.00 92.50 148 ILE A CA 1
ATOM 1232 C C . ILE A 1 148 ? 19.055 -0.836 -17.467 1.00 92.50 148 ILE A C 1
ATOM 1234 O O . ILE A 1 148 ? 17.904 -1.006 -17.061 1.00 92.50 148 ILE A O 1
ATOM 1238 N N . LYS A 1 149 ? 20.117 -0.845 -16.663 1.00 93.25 149 LYS A N 1
ATOM 1239 C CA . LYS A 1 149 ? 20.048 -0.944 -15.207 1.00 93.25 149 LYS A CA 1
ATOM 1240 C C . LYS A 1 149 ? 20.324 0.408 -14.571 1.00 93.25 149 LYS A C 1
ATOM 1242 O O . LYS A 1 149 ? 21.135 1.184 -15.078 1.00 93.25 149 LYS A O 1
ATOM 1247 N N . TYR A 1 150 ? 19.694 0.624 -13.426 1.00 89.69 150 TYR A N 1
ATOM 1248 C CA . TYR A 1 150 ? 19.951 1.774 -12.578 1.00 89.69 150 TYR A CA 1
ATOM 1249 C C . TYR A 1 150 ? 21.442 1.881 -12.204 1.00 89.69 150 TYR A C 1
ATOM 1251 O O . TYR A 1 150 ? 22.086 0.872 -11.910 1.00 89.69 150 TYR A O 1
ATOM 1259 N N . GLY A 1 151 ? 21.984 3.100 -12.235 1.00 88.31 151 GLY A N 1
ATOM 1260 C CA . GLY A 1 151 ? 23.356 3.438 -11.843 1.00 88.31 151 GLY A CA 1
ATOM 1261 C C . GLY A 1 151 ? 24.434 2.955 -12.817 1.00 88.31 151 GLY A C 1
ATOM 1262 O O . GLY A 1 151 ? 25.616 3.215 -12.612 1.00 88.31 151 GLY A O 1
ATOM 1263 N N . CYS A 1 152 ? 24.060 2.257 -13.892 1.00 89.19 152 CYS A N 1
ATOM 1264 C CA . CYS A 1 152 ? 25.022 1.664 -14.810 1.00 89.19 152 CYS A CA 1
ATOM 1265 C C . CYS A 1 152 ? 25.383 2.615 -15.953 1.00 89.19 152 CYS A C 1
ATOM 1267 O O . CYS A 1 152 ? 24.528 3.297 -16.528 1.00 89.19 152 CYS A O 1
ATOM 1269 N N . THR A 1 153 ? 26.665 2.603 -16.316 1.00 89.31 153 THR A N 1
ATOM 1270 C CA . THR A 1 153 ? 27.200 3.318 -17.476 1.00 89.31 153 THR A CA 1
ATOM 1271 C C . THR A 1 153 ? 27.253 2.388 -18.680 1.00 89.31 153 THR A C 1
ATOM 1273 O O . THR A 1 153 ? 27.804 1.290 -18.601 1.00 89.31 153 THR A O 1
ATOM 1276 N N . TYR A 1 154 ? 26.700 2.834 -19.805 1.00 87.19 154 TYR A N 1
ATOM 1277 C CA . TYR A 1 154 ? 26.689 2.082 -21.056 1.00 87.19 154 TYR A CA 1
ATOM 1278 C C . TYR A 1 154 ? 27.373 2.867 -22.165 1.00 87.19 154 TYR A C 1
ATOM 1280 O O . TYR A 1 154 ? 27.179 4.074 -22.279 1.00 87.19 154 TYR A O 1
ATOM 1288 N N . GLN A 1 155 ? 28.132 2.159 -22.998 1.00 87.25 155 GLN A N 1
ATOM 1289 C CA . GLN A 1 155 ? 28.550 2.651 -24.308 1.00 87.25 155 GLN A CA 1
ATOM 1290 C C . GLN A 1 155 ? 27.381 2.581 -25.290 1.00 87.25 155 GLN A C 1
ATOM 1292 O O . GLN A 1 155 ? 26.545 1.674 -25.205 1.00 87.25 155 GLN A O 1
ATOM 1297 N N . GLY A 1 156 ? 27.368 3.487 -26.262 1.00 82.12 156 GLY A N 1
ATOM 1298 C CA . GLY A 1 156 ? 26.366 3.523 -27.323 1.00 82.12 156 GLY A CA 1
ATOM 1299 C C . GLY A 1 156 ? 26.170 2.194 -28.058 1.00 82.12 156 GLY A C 1
ATOM 1300 O O . GLY A 1 156 ? 25.041 1.731 -28.245 1.00 82.12 156 GLY A O 1
ATOM 1301 N N . GLU A 1 157 ? 27.269 1.505 -28.382 1.00 82.62 157 GLU A N 1
ATOM 1302 C CA . GLU A 1 157 ? 27.231 0.189 -29.034 1.00 82.62 157 GLU A CA 1
ATOM 1303 C C . GLU A 1 157 ? 26.556 -0.885 -28.164 1.00 82.62 157 GLU A C 1
ATOM 1305 O O . GLU A 1 157 ? 25.798 -1.713 -28.671 1.00 82.62 157 GLU A O 1
ATOM 1310 N N . ALA A 1 158 ? 26.742 -0.843 -26.841 1.00 87.56 158 ALA A N 1
ATOM 1311 C CA . ALA A 1 158 ? 26.095 -1.782 -25.926 1.00 87.56 158 ALA A CA 1
ATOM 1312 C C . ALA A 1 158 ? 24.573 -1.574 -25.863 1.00 87.56 158 ALA A C 1
ATOM 1314 O O . ALA A 1 158 ? 23.821 -2.546 -25.762 1.00 87.56 158 ALA A O 1
ATOM 1315 N N . ILE A 1 159 ? 24.109 -0.322 -25.944 1.00 86.00 159 ILE A N 1
ATOM 1316 C CA . ILE A 1 159 ? 22.678 0.012 -25.997 1.00 86.00 159 ILE A CA 1
ATOM 1317 C C . ILE A 1 159 ? 22.082 -0.466 -27.323 1.00 86.00 159 ILE A C 1
ATOM 1319 O O . ILE A 1 159 ? 21.046 -1.133 -27.330 1.00 86.00 159 ILE A O 1
ATOM 1323 N N . ARG A 1 160 ? 22.774 -0.209 -28.439 1.00 84.44 160 ARG A N 1
ATOM 1324 C CA . ARG A 1 160 ? 22.383 -0.690 -29.770 1.00 84.44 160 ARG A CA 1
ATOM 1325 C C . ARG A 1 160 ? 22.270 -2.211 -29.819 1.00 84.44 160 ARG A C 1
ATOM 1327 O O . ARG A 1 160 ? 21.276 -2.722 -30.321 1.00 84.44 160 ARG A O 1
ATOM 1334 N N . ASN A 1 161 ? 23.259 -2.939 -29.306 1.00 87.44 161 ASN A N 1
ATOM 1335 C CA . ASN A 1 161 ? 23.253 -4.404 -29.346 1.00 87.44 161 ASN A CA 1
ATOM 1336 C C . ASN A 1 161 ? 22.079 -5.006 -28.560 1.00 87.44 161 ASN A C 1
ATOM 1338 O O . ASN A 1 161 ? 21.636 -6.110 -28.863 1.00 87.44 161 ASN A O 1
ATOM 1342 N N . LYS A 1 162 ? 21.554 -4.270 -27.576 1.00 89.69 162 LYS A N 1
ATOM 1343 C CA . LYS A 1 162 ? 20.393 -4.659 -26.774 1.00 89.69 162 LYS A CA 1
ATOM 1344 C C . LYS A 1 162 ? 19.056 -4.290 -27.422 1.00 89.69 162 LYS A C 1
ATOM 1346 O O . LYS A 1 162 ? 18.140 -5.105 -27.419 1.00 89.69 162 LYS A O 1
ATOM 1351 N N . LEU A 1 163 ? 18.931 -3.071 -27.953 1.00 89.62 163 LEU A N 1
ATOM 1352 C CA . LEU A 1 163 ? 17.654 -2.514 -28.425 1.00 89.62 163 LEU A CA 1
ATOM 1353 C C . LEU A 1 163 ? 17.451 -2.609 -29.946 1.00 89.62 163 LEU A C 1
ATOM 1355 O O . LEU A 1 163 ? 16.316 -2.568 -30.416 1.00 89.62 163 LEU A O 1
ATOM 1359 N N . GLY A 1 164 ? 18.519 -2.808 -30.714 1.00 88.94 164 GLY A N 1
ATOM 1360 C CA . GLY A 1 164 ? 18.481 -3.028 -32.157 1.00 88.94 164 GLY A CA 1
ATOM 1361 C C . GLY A 1 164 ? 18.214 -1.772 -32.992 1.00 88.94 164 GLY A C 1
ATOM 1362 O O . GLY A 1 164 ? 18.360 -0.641 -32.548 1.00 88.94 164 GLY A O 1
ATOM 1363 N N . ARG A 1 165 ? 17.841 -1.976 -34.259 1.00 88.69 165 ARG A N 1
ATOM 1364 C CA . ARG A 1 165 ? 17.619 -0.916 -35.262 1.00 88.69 165 ARG A CA 1
ATOM 1365 C C . ARG A 1 165 ? 16.135 -0.630 -35.483 1.00 88.69 165 ARG A C 1
ATOM 1367 O O . ARG A 1 165 ? 15.645 -0.642 -36.605 1.00 88.69 165 ARG A O 1
ATOM 1374 N N . SER A 1 166 ? 15.384 -0.450 -34.401 1.00 90.75 166 SER A N 1
ATOM 1375 C CA . SER A 1 166 ? 13.994 -0.014 -34.516 1.00 90.75 166 SER A CA 1
ATOM 1376 C C . SER A 1 166 ? 13.591 0.847 -33.332 1.00 90.75 166 SER A C 1
ATOM 1378 O O . SER A 1 166 ? 13.775 0.461 -32.172 1.00 90.75 166 SER A O 1
ATOM 1380 N N . SER A 1 167 ? 12.992 1.994 -33.640 1.00 93.81 167 SER A N 1
ATOM 1381 C CA . SER A 1 167 ? 12.419 2.876 -32.633 1.00 93.81 167 SER A CA 1
ATOM 1382 C C . SER A 1 167 ? 11.329 2.151 -31.847 1.00 93.81 167 SER A C 1
ATOM 1384 O O . SER A 1 167 ? 10.556 1.376 -32.416 1.00 93.81 167 SER A O 1
ATOM 1386 N N . ARG A 1 168 ? 11.287 2.358 -30.531 1.00 95.06 168 ARG A N 1
ATOM 1387 C CA . ARG A 1 168 ? 10.339 1.686 -29.636 1.00 95.06 168 ARG A CA 1
ATOM 1388 C C . ARG A 1 168 ? 10.176 2.436 -28.324 1.00 95.06 168 ARG A C 1
ATOM 1390 O O . ARG A 1 168 ? 11.058 3.169 -27.883 1.00 95.06 168 ARG A O 1
ATOM 1397 N N . THR A 1 169 ? 9.044 2.206 -27.676 1.00 97.00 169 THR A N 1
ATOM 1398 C CA . THR A 1 169 ? 8.810 2.672 -26.311 1.00 97.00 169 THR A CA 1
ATOM 1399 C C . THR A 1 169 ? 9.571 1.796 -25.322 1.00 97.00 169 THR A C 1
ATOM 1401 O O . THR A 1 169 ? 9.582 0.570 -25.439 1.00 97.00 169 THR A O 1
ATOM 1404 N N . LEU A 1 170 ? 10.190 2.446 -24.346 1.00 96.81 170 LEU A N 1
ATOM 1405 C CA . LEU A 1 170 ? 10.766 1.836 -23.160 1.00 96.81 170 LEU A CA 1
ATOM 1406 C C . LEU A 1 170 ? 9.942 2.243 -21.935 1.00 96.81 170 LEU A C 1
ATOM 1408 O O . LEU A 1 170 ? 9.292 3.289 -21.938 1.00 96.81 170 LEU A O 1
ATOM 1412 N N . TYR A 1 171 ? 9.982 1.423 -20.894 1.00 96.62 171 TYR A N 1
ATOM 1413 C CA . TYR A 1 171 ? 9.289 1.645 -19.634 1.00 96.62 171 TYR A CA 1
ATOM 1414 C C . TYR A 1 171 ? 10.282 1.655 -18.479 1.00 96.62 171 TYR A C 1
ATOM 1416 O O . TYR A 1 171 ? 11.164 0.791 -18.430 1.00 96.62 171 TYR A O 1
ATOM 1424 N N . ASP A 1 172 ? 10.120 2.616 -17.569 1.00 94.12 172 ASP A N 1
ATOM 1425 C CA . ASP A 1 172 ? 10.865 2.661 -16.310 1.00 94.12 172 ASP A CA 1
ATOM 1426 C C . ASP A 1 172 ? 10.211 1.819 -15.206 1.00 94.12 172 ASP A C 1
ATOM 1428 O O . ASP A 1 172 ? 9.113 1.280 -15.373 1.00 94.12 172 ASP A O 1
ATOM 1432 N N . GLU A 1 173 ? 10.877 1.704 -14.054 1.00 90.31 173 GLU A N 1
ATOM 1433 C CA . GLU A 1 173 ? 10.358 0.974 -12.893 1.00 90.31 173 GLU A CA 1
ATOM 1434 C C . GLU A 1 173 ? 9.033 1.535 -12.340 1.00 90.31 173 GLU A C 1
ATOM 1436 O O . GLU A 1 173 ? 8.294 0.829 -11.649 1.00 90.31 173 GLU A O 1
ATOM 1441 N N . ASN A 1 174 ? 8.702 2.788 -12.664 1.00 88.81 174 ASN A N 1
ATOM 1442 C CA . ASN A 1 174 ? 7.464 3.455 -12.269 1.00 88.81 174 ASN A CA 1
ATOM 1443 C C . ASN A 1 174 ? 6.342 3.282 -13.307 1.00 88.81 174 ASN A C 1
ATOM 1445 O O . ASN A 1 174 ? 5.203 3.666 -13.041 1.00 88.81 174 ASN A O 1
ATOM 1449 N N . GLY A 1 175 ? 6.640 2.690 -14.467 1.00 90.62 175 GLY A N 1
ATOM 1450 C CA . GLY A 1 175 ? 5.723 2.566 -15.594 1.00 90.62 175 GLY A CA 1
ATOM 1451 C C . GLY A 1 175 ? 5.639 3.816 -16.475 1.00 90.62 175 GLY A C 1
ATOM 1452 O O . GLY A 1 175 ? 4.778 3.865 -17.358 1.00 90.62 175 GLY A O 1
ATOM 1453 N N . ASN A 1 176 ? 6.515 4.805 -16.274 1.00 93.50 176 ASN A N 1
ATOM 1454 C CA . ASN A 1 176 ? 6.656 5.944 -17.174 1.00 93.50 176 ASN A CA 1
ATOM 1455 C C . ASN A 1 176 ? 7.256 5.490 -18.503 1.00 93.50 176 ASN A C 1
ATOM 1457 O O . ASN A 1 176 ? 8.024 4.529 -18.577 1.00 93.50 176 ASN A O 1
ATOM 1461 N N . THR A 1 177 ? 6.899 6.198 -19.569 1.00 96.19 177 THR A N 1
ATOM 1462 C CA . THR A 1 177 ? 7.370 5.898 -20.918 1.00 96.19 177 THR A CA 1
ATOM 1463 C C . THR A 1 177 ? 8.571 6.748 -21.291 1.00 96.19 177 THR A C 1
ATOM 1465 O O . THR A 1 177 ? 8.529 7.968 -21.146 1.00 96.19 177 THR A O 1
ATOM 1468 N N . HIS A 1 178 ? 9.560 6.102 -21.890 1.00 95.19 178 HIS A N 1
ATOM 1469 C CA . HIS A 1 178 ? 10.705 6.714 -22.551 1.00 95.19 178 HIS A CA 1
ATOM 1470 C C . HIS A 1 178 ? 10.702 6.300 -24.023 1.00 95.19 178 HIS A C 1
ATOM 1472 O O . HIS A 1 178 ? 10.162 5.245 -24.375 1.00 95.19 178 HIS A O 1
ATOM 1478 N N . TYR A 1 179 ? 11.287 7.103 -24.905 1.00 95.69 179 TYR A N 1
ATOM 1479 C CA . TYR A 1 179 ? 11.323 6.781 -26.331 1.00 95.69 179 TYR A CA 1
ATOM 1480 C C . TYR A 1 179 ? 12.743 6.517 -26.809 1.00 95.69 179 TYR A C 1
ATOM 1482 O O . TYR A 1 179 ? 13.584 7.417 -26.827 1.00 95.69 179 TYR A O 1
ATOM 1490 N N . TYR A 1 180 ? 12.985 5.275 -27.231 1.00 93.94 180 TYR A N 1
ATOM 1491 C CA . TYR A 1 180 ? 14.164 4.914 -27.999 1.00 93.94 180 TYR A CA 1
ATOM 1492 C C . TYR A 1 180 ? 13.906 5.225 -29.468 1.00 93.94 180 TYR A C 1
ATOM 1494 O O . TYR A 1 180 ? 13.023 4.626 -30.088 1.00 93.94 180 TYR A O 1
ATOM 1502 N N . LYS A 1 181 ? 14.677 6.156 -30.021 1.00 92.69 181 LYS A N 1
ATOM 1503 C CA . LYS A 1 181 ? 14.611 6.551 -31.424 1.00 92.69 181 LYS A CA 1
ATOM 1504 C C . LYS A 1 181 ? 15.828 6.003 -32.153 1.00 92.69 181 LYS A C 1
ATOM 1506 O O . LYS A 1 181 ? 16.950 6.226 -31.717 1.00 92.69 181 LYS A O 1
ATOM 1511 N N . TYR A 1 182 ? 15.585 5.315 -33.256 1.00 90.62 182 TYR A N 1
ATOM 1512 C CA . TYR A 1 182 ? 16.580 4.959 -34.256 1.00 90.62 182 TYR A CA 1
ATOM 1513 C C . TYR A 1 182 ? 16.347 5.820 -35.498 1.00 90.62 182 TYR A C 1
ATOM 1515 O O . TYR A 1 182 ? 15.212 5.909 -35.973 1.00 90.62 182 TYR A O 1
ATOM 1523 N N . GLU A 1 183 ? 17.409 6.431 -36.009 1.00 89.19 183 GLU A N 1
ATOM 1524 C CA . GLU A 1 183 ? 17.412 7.152 -37.277 1.00 89.19 183 GLU A CA 1
ATOM 1525 C C . GLU A 1 183 ? 18.440 6.514 -38.210 1.00 89.19 183 GLU A C 1
ATOM 1527 O O . GLU A 1 183 ? 19.625 6.421 -37.893 1.00 89.19 183 GLU A O 1
ATOM 1532 N N . GLU A 1 184 ? 17.967 6.036 -39.358 1.00 86.19 184 GLU A N 1
ATOM 1533 C CA . GLU A 1 184 ? 18.838 5.544 -40.418 1.00 86.19 184 GLU A CA 1
ATOM 1534 C C . GLU A 1 184 ? 19.467 6.741 -41.133 1.00 86.19 184 GLU A C 1
ATOM 1536 O O . GLU A 1 184 ? 18.761 7.613 -41.645 1.00 86.19 184 GLU A O 1
ATOM 1541 N N . GLY A 1 185 ? 20.797 6.786 -41.168 1.00 81.38 185 GLY A N 1
ATOM 1542 C CA . GLY A 1 185 ? 21.533 7.832 -41.866 1.00 81.38 185 GLY A CA 1
ATOM 1543 C C . GLY A 1 185 ? 22.304 7.302 -43.071 1.00 81.38 185 GLY A C 1
ATOM 1544 O O . GLY A 1 185 ? 22.587 6.116 -43.212 1.00 81.38 185 GLY A O 1
ATOM 1545 N N . TRP A 1 186 ? 22.694 8.221 -43.954 1.00 76.44 186 TRP A N 1
ATOM 1546 C CA . TRP A 1 186 ? 23.371 7.914 -45.224 1.00 76.44 186 TRP A CA 1
ATOM 1547 C C . TRP A 1 186 ? 24.753 7.243 -45.065 1.00 76.44 186 TRP A C 1
ATOM 1549 O O . TRP A 1 186 ? 25.211 6.531 -45.957 1.00 76.44 186 TRP A O 1
ATOM 1559 N N . ARG A 1 187 ? 25.447 7.487 -43.945 1.00 73.50 187 ARG A N 1
ATOM 1560 C CA . ARG A 1 187 ? 26.765 6.890 -43.624 1.00 73.50 187 ARG A CA 1
ATOM 1561 C C . ARG A 1 187 ? 26.830 6.291 -42.227 1.00 73.50 187 ARG A C 1
ATOM 1563 O O . ARG A 1 187 ? 27.528 5.300 -42.029 1.00 73.50 187 ARG A O 1
ATOM 1570 N N . TYR A 1 188 ? 26.126 6.899 -41.281 1.00 76.00 188 TYR A N 1
ATOM 1571 C CA . TYR A 1 188 ? 26.042 6.449 -39.903 1.00 76.00 188 TYR A CA 1
ATOM 1572 C C . TYR A 1 188 ? 24.588 6.509 -39.468 1.00 76.00 188 TYR A C 1
ATOM 1574 O O . TYR A 1 188 ? 23.879 7.444 -39.813 1.00 76.00 188 TYR A O 1
ATOM 1582 N N . ASP A 1 189 ? 24.186 5.473 -38.754 1.00 82.44 189 ASP A N 1
ATOM 1583 C CA . ASP A 1 189 ? 22.940 5.399 -38.011 1.00 82.44 189 ASP A CA 1
ATOM 1584 C C . ASP A 1 189 ? 23.067 6.219 -36.715 1.00 82.44 189 ASP A C 1
ATOM 1586 O O . ASP A 1 189 ? 24.144 6.214 -36.109 1.00 82.44 189 ASP A O 1
ATOM 1590 N N . ASP A 1 190 ? 21.972 6.820 -36.251 1.00 84.69 190 ASP A N 1
ATOM 1591 C CA . ASP A 1 190 ? 21.906 7.539 -34.976 1.00 84.69 190 ASP A CA 1
ATOM 1592 C C . ASP A 1 190 ? 20.857 6.918 -34.035 1.00 84.69 190 ASP A C 1
ATOM 1594 O O . ASP A 1 190 ? 19.832 6.365 -34.457 1.00 84.69 190 ASP A O 1
ATOM 1598 N N . TRP A 1 191 ? 21.109 7.003 -32.725 1.00 87.12 191 TRP A N 1
ATOM 1599 C CA . TRP A 1 191 ? 20.224 6.458 -31.695 1.00 87.12 191 TRP A CA 1
ATOM 1600 C C . TRP A 1 191 ? 20.064 7.411 -30.524 1.00 87.12 191 TRP A C 1
ATOM 1602 O O . TRP A 1 191 ? 21.044 7.929 -29.998 1.00 87.12 191 TRP A O 1
ATOM 1612 N N . TYR A 1 192 ? 18.835 7.549 -30.037 1.00 88.00 192 TYR A N 1
ATOM 1613 C CA . TYR A 1 192 ? 18.497 8.467 -28.955 1.00 88.00 192 TYR A CA 1
ATOM 1614 C C . TYR A 1 192 ? 17.595 7.795 -27.923 1.00 88.00 192 TYR A C 1
ATOM 1616 O O . TYR A 1 192 ? 16.745 6.977 -28.273 1.00 88.00 192 TYR A O 1
ATOM 1624 N N . ILE A 1 193 ? 17.723 8.195 -26.658 1.00 90.44 193 ILE A N 1
ATOM 1625 C CA . ILE A 1 193 ? 16.731 7.927 -25.609 1.00 90.44 193 ILE A CA 1
ATOM 1626 C C . ILE A 1 193 ? 16.251 9.275 -25.079 1.00 90.44 193 ILE A C 1
ATOM 1628 O O . ILE A 1 193 ? 17.039 10.058 -24.540 1.00 90.44 193 ILE A O 1
ATOM 1632 N N . ASP A 1 194 ? 14.962 9.555 -25.270 1.00 90.00 194 ASP A N 1
ATOM 1633 C CA . ASP A 1 194 ? 14.321 10.839 -24.949 1.00 90.00 194 ASP A CA 1
ATOM 1634 C C . ASP A 1 194 ? 15.042 12.037 -25.580 1.00 90.00 194 ASP A C 1
ATOM 1636 O O . ASP A 1 194 ? 15.338 13.034 -24.924 1.00 90.00 194 ASP A O 1
ATOM 1640 N N . GLY A 1 195 ? 15.406 11.899 -26.858 1.00 84.31 195 GLY A N 1
ATOM 1641 C CA . GLY A 1 195 ? 16.110 12.932 -27.628 1.00 84.31 195 GLY A CA 1
ATOM 1642 C C . GLY A 1 195 ? 17.574 13.139 -27.235 1.00 84.31 195 GLY A C 1
ATOM 1643 O O . GLY A 1 195 ? 18.291 13.860 -27.917 1.00 84.31 195 GLY A O 1
ATOM 1644 N N . ASN A 1 196 ? 18.041 12.482 -26.176 1.00 84.25 196 ASN A N 1
ATOM 1645 C CA . ASN A 1 196 ? 19.443 12.499 -25.811 1.00 84.25 196 ASN A CA 1
ATOM 1646 C C . ASN A 1 196 ? 20.184 11.423 -26.588 1.00 84.25 196 ASN A C 1
ATOM 1648 O O . ASN A 1 196 ? 19.792 10.250 -26.583 1.00 84.25 196 ASN A O 1
ATOM 1652 N N . ASP A 1 197 ? 21.277 11.840 -27.198 1.00 81.62 197 ASP A N 1
ATOM 1653 C CA . ASP A 1 197 ? 22.118 10.976 -27.994 1.00 81.62 197 ASP A CA 1
ATOM 1654 C C . ASP A 1 197 ? 22.694 9.812 -27.173 1.00 81.62 197 ASP A C 1
ATOM 1656 O O . ASP A 1 197 ? 23.128 9.967 -26.027 1.00 81.62 197 ASP A O 1
ATOM 1660 N N . CYS A 1 198 ? 22.628 8.623 -27.760 1.00 76.19 198 CYS A N 1
ATOM 1661 C CA . CYS A 1 198 ? 23.259 7.417 -27.250 1.00 76.19 198 CYS A CA 1
ATOM 1662 C C . CYS A 1 198 ? 24.568 7.109 -27.982 1.00 76.19 198 CYS A C 1
ATOM 1664 O O . CYS A 1 198 ? 25.405 6.419 -27.403 1.00 76.19 198 CYS A O 1
ATOM 1666 N N . CYS A 1 199 ? 24.698 7.523 -29.247 1.00 66.94 199 CYS A N 1
ATOM 1667 C CA . CYS A 1 199 ? 25.824 7.245 -30.135 1.00 66.94 199 CYS A CA 1
ATOM 1668 C C . CYS A 1 199 ? 25.632 7.959 -31.489 1.00 66.94 199 CYS A C 1
ATOM 1670 O O . CYS A 1 199 ? 25.226 7.305 -32.454 1.00 66.94 199 CYS A O 1
ATOM 1672 N N . SER A 1 200 ? 25.924 9.254 -31.593 1.00 58.78 200 SER A N 1
ATOM 1673 C CA . SER A 1 200 ? 25.787 9.987 -32.854 1.00 58.78 200 SER A CA 1
ATOM 1674 C C . SER A 1 200 ? 27.125 10.157 -33.573 1.00 58.78 200 SER A C 1
ATOM 1676 O O . SER A 1 200 ? 28.190 10.243 -32.959 1.00 58.78 200 SER A O 1
ATOM 1678 N N . GLY A 1 201 ? 27.101 10.159 -34.909 1.00 53.66 201 GLY A N 1
ATOM 1679 C CA . GLY A 1 201 ? 28.273 10.516 -35.725 1.00 53.66 201 GLY A CA 1
ATOM 1680 C C . GLY A 1 201 ? 29.439 9.513 -35.726 1.00 53.66 201 GLY A C 1
ATOM 1681 O O . GLY A 1 201 ? 30.542 9.851 -36.156 1.00 53.66 201 GLY A O 1
ATOM 1682 N N . GLY A 1 202 ? 29.215 8.274 -35.281 1.00 52.41 202 GLY A N 1
ATOM 1683 C CA . GLY A 1 202 ? 30.214 7.200 -35.318 1.00 52.41 202 GLY A CA 1
ATOM 1684 C C . GLY A 1 202 ? 31.143 7.118 -34.101 1.00 52.41 202 GLY A C 1
ATOM 1685 O O . GLY A 1 202 ? 31.973 6.205 -34.061 1.00 52.41 202 GLY A O 1
ATOM 1686 N N . ASP A 1 203 ? 30.985 7.983 -33.091 1.00 58.50 203 ASP A N 1
ATOM 1687 C CA . ASP A 1 203 ? 31.751 7.890 -31.843 1.00 58.50 203 ASP A CA 1
ATOM 1688 C C . ASP A 1 203 ? 31.131 6.861 -30.883 1.00 58.50 203 ASP A C 1
ATOM 1690 O O . ASP A 1 203 ? 30.431 7.171 -29.918 1.00 58.50 203 ASP A O 1
ATOM 1694 N N . ARG A 1 204 ? 31.397 5.580 -31.169 1.00 61.66 204 ARG A N 1
ATOM 1695 C CA . ARG A 1 204 ? 30.938 4.430 -30.364 1.00 61.66 204 ARG A CA 1
ATOM 1696 C C . ARG A 1 204 ? 31.428 4.465 -28.911 1.00 61.66 204 ARG A C 1
ATOM 1698 O O . ARG A 1 204 ? 30.957 3.669 -28.097 1.00 61.66 204 ARG A O 1
ATOM 1705 N N . TRP A 1 205 ? 32.366 5.357 -28.591 1.00 64.38 205 TRP A N 1
ATOM 1706 C CA . TRP A 1 205 ? 32.985 5.486 -27.277 1.00 64.38 205 TRP A CA 1
ATOM 1707 C C . TRP A 1 205 ? 32.213 6.401 -26.329 1.00 64.38 205 TRP A C 1
ATOM 1709 O O . TRP A 1 205 ? 32.539 6.439 -25.140 1.00 64.38 205 TRP A O 1
ATOM 1719 N N . GLN A 1 206 ? 31.172 7.096 -26.805 1.00 73.75 206 GLN A N 1
ATOM 1720 C CA . GLN A 1 206 ? 30.332 7.896 -25.926 1.00 73.75 206 GLN A CA 1
ATOM 1721 C C . GLN A 1 206 ? 29.634 6.992 -24.903 1.00 73.75 206 GLN A C 1
ATOM 1723 O O . GLN A 1 206 ? 28.993 5.988 -25.232 1.00 73.75 206 GLN A O 1
ATOM 1728 N N . THR A 1 207 ? 29.813 7.338 -23.630 1.00 81.56 207 THR A N 1
ATOM 1729 C CA . THR A 1 207 ? 29.244 6.610 -22.499 1.00 81.56 207 THR A CA 1
ATOM 1730 C C . THR A 1 207 ? 28.204 7.455 -21.795 1.00 81.56 207 THR A C 1
ATOM 1732 O O . THR A 1 207 ? 28.324 8.677 -21.708 1.00 81.56 207 THR A O 1
ATOM 1735 N N . ARG A 1 208 ? 27.173 6.798 -21.265 1.00 84.12 208 ARG A N 1
ATOM 1736 C CA . ARG A 1 208 ? 26.135 7.464 -20.485 1.00 84.12 208 ARG A CA 1
ATOM 1737 C C . ARG A 1 208 ? 25.694 6.622 -19.304 1.00 84.12 208 ARG A C 1
ATOM 1739 O O . ARG A 1 208 ? 25.436 5.427 -19.448 1.00 84.12 208 ARG A O 1
ATOM 1746 N N . THR A 1 209 ? 25.587 7.269 -18.151 1.00 87.62 209 THR A N 1
ATOM 1747 C CA . THR A 1 209 ? 25.021 6.687 -16.933 1.00 87.62 209 THR A CA 1
ATOM 1748 C C . THR A 1 209 ? 23.517 6.905 -16.906 1.00 87.62 209 THR A C 1
ATOM 1750 O O . THR A 1 209 ? 23.040 8.014 -17.155 1.00 87.62 209 THR A O 1
ATOM 1753 N N . TYR A 1 210 ? 22.773 5.849 -16.592 1.00 88.12 210 TYR A N 1
ATOM 1754 C CA . TYR A 1 210 ? 21.321 5.893 -16.467 1.00 88.12 210 TYR A CA 1
ATOM 1755 C C . TYR A 1 210 ? 20.919 5.673 -15.015 1.00 88.12 210 TYR A C 1
ATOM 1757 O O . TYR A 1 210 ? 21.375 4.735 -14.373 1.00 88.12 210 TYR A O 1
ATOM 1765 N N . TYR A 1 211 ? 20.023 6.517 -14.512 1.00 88.44 211 TYR A N 1
ATOM 1766 C CA . TYR A 1 211 ? 19.501 6.447 -13.142 1.00 88.44 211 TYR A CA 1
ATOM 1767 C C . TYR A 1 211 ? 18.047 5.969 -13.120 1.00 88.44 211 TYR A C 1
ATOM 1769 O O . TYR A 1 211 ? 17.224 6.460 -12.356 1.00 88.44 211 TYR A O 1
ATOM 1777 N N . GLN A 1 212 ? 17.739 5.034 -14.012 1.00 91.00 212 GLN A N 1
ATOM 1778 C CA . GLN A 1 212 ? 16.440 4.387 -14.154 1.00 91.00 212 GLN A CA 1
ATOM 1779 C C . GLN A 1 212 ? 16.652 3.016 -14.794 1.00 91.00 212 GLN A C 1
ATOM 1781 O O . GLN A 1 212 ? 17.614 2.816 -15.547 1.00 91.00 212 GLN A O 1
ATOM 1786 N N . PHE A 1 213 ? 15.777 2.066 -14.487 1.00 93.62 213 PHE A N 1
ATOM 1787 C CA . PHE A 1 213 ? 15.710 0.823 -15.248 1.00 93.62 213 PHE A CA 1
ATOM 1788 C C . PHE A 1 213 ? 14.963 1.095 -16.549 1.00 93.62 213 PHE A C 1
ATOM 1790 O O . PHE A 1 213 ? 14.024 1.875 -16.541 1.00 93.62 213 PHE A O 1
ATOM 1797 N N . LEU A 1 214 ? 15.353 0.482 -17.669 1.00 95.06 214 LEU A N 1
ATOM 1798 C CA . LEU A 1 214 ? 14.579 0.589 -18.913 1.00 95.06 214 LEU A CA 1
ATOM 1799 C C . LEU A 1 214 ? 14.429 -0.772 -19.575 1.00 95.06 214 LEU A C 1
ATOM 1801 O O . LEU A 1 214 ? 15.420 -1.465 -19.834 1.00 95.06 214 LEU A O 1
ATOM 1805 N N . ASP A 1 215 ? 13.185 -1.116 -19.892 1.00 96.50 215 ASP A N 1
ATOM 1806 C CA . ASP A 1 215 ? 12.829 -2.310 -20.652 1.00 96.50 215 ASP A CA 1
ATOM 1807 C C . ASP A 1 215 ? 11.781 -2.004 -21.727 1.00 96.50 215 ASP A C 1
ATOM 1809 O O . ASP A 1 215 ? 11.070 -1.009 -21.655 1.00 96.50 215 ASP A O 1
ATOM 1813 N N . THR A 1 216 ? 11.662 -2.863 -22.736 1.00 95.31 216 THR A N 1
ATOM 1814 C CA . THR A 1 216 ? 10.612 -2.739 -23.763 1.00 95.31 216 THR A CA 1
ATOM 1815 C C . THR A 1 216 ? 9.251 -3.251 -23.294 1.00 95.31 216 THR A C 1
ATOM 1817 O O . THR A 1 216 ? 8.237 -3.003 -23.942 1.00 95.31 216 THR A O 1
ATOM 1820 N N . THR A 1 217 ? 9.212 -3.990 -22.186 1.00 96.44 217 THR A N 1
ATOM 1821 C CA . THR A 1 217 ? 7.993 -4.475 -21.540 1.00 96.44 217 THR A CA 1
ATOM 1822 C C . THR A 1 217 ? 7.666 -3.622 -20.320 1.00 96.44 217 THR A C 1
ATOM 1824 O O . THR A 1 217 ? 8.559 -3.147 -19.619 1.00 96.44 217 THR A O 1
ATOM 1827 N N . ARG A 1 218 ? 6.374 -3.420 -20.051 1.00 95.38 218 ARG A N 1
ATOM 1828 C CA . ARG A 1 218 ? 5.929 -2.679 -18.864 1.00 95.38 218 ARG A CA 1
ATOM 1829 C C . ARG A 1 218 ? 6.280 -3.446 -17.585 1.00 95.38 218 ARG A C 1
ATOM 1831 O O . ARG A 1 218 ? 6.164 -4.675 -17.597 1.00 95.38 218 ARG A O 1
ATOM 1838 N N . PRO A 1 219 ? 6.642 -2.758 -16.486 1.00 94.38 219 PRO A N 1
ATOM 1839 C CA . PRO A 1 219 ? 6.745 -3.408 -15.187 1.00 94.38 219 PRO A CA 1
ATOM 1840 C C . PRO A 1 219 ? 5.383 -3.978 -14.760 1.00 94.38 219 PRO A C 1
ATOM 1842 O O . PRO A 1 219 ? 4.337 -3.504 -15.231 1.00 94.38 219 PRO A O 1
ATOM 1845 N N . PRO A 1 220 ? 5.360 -4.980 -13.864 1.00 93.94 220 PRO A N 1
ATOM 1846 C CA . PRO A 1 220 ? 4.114 -5.440 -13.266 1.00 93.94 220 PRO A CA 1
ATOM 1847 C C . PRO A 1 220 ? 3.393 -4.270 -12.590 1.00 93.94 220 PRO A C 1
ATOM 1849 O O . PRO A 1 220 ? 4.014 -3.358 -12.041 1.00 93.94 220 PRO A O 1
ATOM 1852 N N . LYS A 1 221 ? 2.058 -4.277 -12.641 1.00 91.31 221 LYS A N 1
ATOM 1853 C CA . LYS A 1 221 ? 1.258 -3.195 -12.064 1.00 91.31 221 LYS A CA 1
ATOM 1854 C C . LYS A 1 221 ? 1.427 -3.195 -10.545 1.00 91.31 221 LYS A C 1
ATOM 1856 O O . LYS A 1 221 ? 0.939 -4.097 -9.869 1.00 91.31 221 LYS A O 1
ATOM 1861 N N . LYS A 1 222 ? 2.083 -2.162 -10.019 1.00 88.38 222 LYS A N 1
ATOM 1862 C CA . LYS A 1 222 ? 2.273 -1.986 -8.581 1.00 88.38 222 LYS A CA 1
ATOM 1863 C C . LYS A 1 222 ? 0.919 -1.812 -7.867 1.00 88.38 222 LYS A C 1
ATOM 1865 O O . LYS A 1 222 ? 0.133 -0.962 -8.288 1.00 88.38 222 LYS A O 1
ATOM 1870 N N . PRO A 1 223 ? 0.652 -2.556 -6.780 1.00 90.12 223 PRO A N 1
ATOM 1871 C CA . PRO A 1 223 ? -0.491 -2.308 -5.905 1.00 90.12 223 PRO A CA 1
ATOM 1872 C C . PRO A 1 223 ? -0.442 -0.911 -5.266 1.00 90.12 223 PRO A C 1
ATOM 1874 O O . PRO A 1 223 ? 0.610 -0.484 -4.793 1.00 90.12 223 PRO A O 1
ATOM 1877 N N . ASP A 1 224 ? -1.587 -0.228 -5.174 1.00 87.75 224 ASP A N 1
ATOM 1878 C CA . ASP A 1 224 ? -1.680 1.155 -4.659 1.00 87.75 224 ASP A CA 1
ATOM 1879 C C . ASP A 1 224 ? -1.222 1.302 -3.197 1.00 87.75 224 ASP A C 1
ATOM 1881 O O . ASP A 1 224 ? -0.828 2.380 -2.761 1.00 87.75 224 ASP A O 1
ATOM 1885 N N . ILE A 1 225 ? -1.255 0.207 -2.434 1.00 85.12 225 ILE A N 1
AT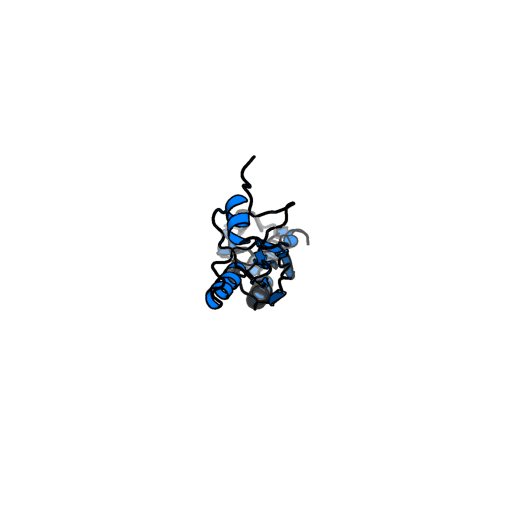OM 1886 C CA . ILE A 1 225 ? -0.798 0.161 -1.040 1.00 85.12 225 ILE A CA 1
ATOM 1887 C C . ILE A 1 225 ? 0.734 0.140 -0.889 1.00 85.12 225 ILE A C 1
ATOM 1889 O O . ILE A 1 225 ? 1.229 0.296 0.230 1.00 85.12 225 ILE A O 1
ATOM 1893 N N . LEU A 1 226 ? 1.470 -0.094 -1.981 1.00 84.31 226 LEU A N 1
ATOM 1894 C CA . LEU A 1 226 ? 2.928 -0.169 -2.005 1.00 84.31 226 LEU A CA 1
ATOM 1895 C C . LEU A 1 226 ? 3.525 1.124 -2.578 1.00 84.31 226 LEU A C 1
ATOM 1897 O O . LEU A 1 226 ? 3.059 1.701 -3.563 1.00 84.31 226 LEU A O 1
ATOM 1901 N N . GLU A 1 227 ? 4.640 1.551 -2.009 1.00 77.88 227 GLU A N 1
ATOM 1902 C CA . GLU A 1 227 ? 5.433 2.703 -2.427 1.00 77.88 227 GLU A CA 1
ATOM 1903 C C . GLU A 1 227 ? 6.820 2.238 -2.884 1.00 77.88 227 GLU A C 1
ATOM 1905 O O . GLU A 1 227 ? 7.364 1.272 -2.360 1.00 77.88 227 GLU A O 1
ATOM 1910 N N . TYR A 1 228 ? 7.418 2.903 -3.875 1.00 67.88 228 TYR A N 1
ATOM 1911 C CA . TYR A 1 228 ? 8.800 2.592 -4.250 1.00 67.88 228 TYR A CA 1
ATOM 1912 C C . TYR A 1 228 ? 9.772 3.290 -3.304 1.00 67.88 228 TYR A C 1
ATOM 1914 O O . TYR A 1 228 ? 9.631 4.481 -3.009 1.00 67.88 228 TYR A O 1
ATOM 1922 N N . CYS A 1 229 ? 10.801 2.567 -2.868 1.00 61.06 229 CYS A N 1
ATOM 1923 C CA . CYS A 1 229 ? 11.869 3.144 -2.070 1.00 61.06 229 CYS A CA 1
ATOM 1924 C C . CYS A 1 229 ? 12.613 4.203 -2.895 1.00 61.06 229 CYS A C 1
ATOM 1926 O O . CYS A 1 229 ? 13.322 3.881 -3.846 1.00 61.06 229 CYS A O 1
ATOM 1928 N N . ARG A 1 230 ? 12.582 5.470 -2.456 1.00 53.19 230 ARG A N 1
ATOM 1929 C CA . ARG A 1 230 ? 13.436 6.539 -3.025 1.00 53.19 230 ARG A CA 1
ATOM 1930 C C . ARG A 1 230 ? 14.940 6.219 -2.971 1.00 53.19 230 ARG A C 1
ATOM 1932 O O . ARG A 1 230 ? 15.718 6.896 -3.634 1.00 53.19 230 ARG A O 1
ATOM 1939 N N . ARG A 1 231 ? 15.354 5.210 -2.191 1.00 46.88 231 ARG A N 1
ATOM 1940 C CA . ARG A 1 231 ? 16.750 4.776 -2.008 1.00 46.88 231 ARG A CA 1
ATOM 1941 C C . ARG A 1 231 ? 17.406 4.132 -3.224 1.00 46.88 231 ARG A C 1
ATOM 1943 O O . ARG A 1 231 ? 18.620 3.981 -3.183 1.00 46.88 231 ARG A O 1
ATOM 1950 N N . LEU A 1 232 ? 16.675 3.853 -4.307 1.00 47.41 232 LEU A N 1
ATOM 1951 C CA . LEU A 1 232 ? 17.333 3.585 -5.590 1.00 47.41 232 LEU A CA 1
ATOM 1952 C C . LEU A 1 232 ? 18.308 4.719 -5.953 1.00 47.41 232 LEU A C 1
ATOM 1954 O O . LEU A 1 232 ? 19.347 4.448 -6.519 1.00 47.41 232 LEU A O 1
ATOM 1958 N N . LYS A 1 233 ? 18.060 5.959 -5.500 1.00 42.44 233 LYS A N 1
ATOM 1959 C CA . LYS A 1 233 ? 18.810 7.157 -5.902 1.00 42.44 233 LYS A CA 1
ATOM 1960 C C . LYS A 1 233 ? 20.303 7.237 -5.524 1.00 42.44 233 LYS A C 1
ATOM 1962 O O . LYS A 1 233 ? 20.983 8.087 -6.086 1.00 42.44 233 LYS A O 1
ATOM 1967 N N . ASN A 1 234 ? 20.818 6.394 -4.621 1.00 33.81 234 ASN A N 1
ATOM 1968 C CA . ASN A 1 234 ? 22.135 6.607 -3.987 1.00 33.81 234 ASN A CA 1
ATOM 1969 C C . ASN A 1 234 ? 23.100 5.399 -4.013 1.00 33.81 234 ASN A C 1
ATOM 1971 O O . ASN A 1 234 ? 23.999 5.341 -3.171 1.00 33.81 234 ASN A O 1
ATOM 1975 N N . HIS A 1 235 ? 22.942 4.450 -4.938 1.00 38.31 235 HIS A N 1
ATOM 1976 C CA . HIS A 1 235 ? 23.943 3.401 -5.176 1.00 38.31 235 HIS A CA 1
ATOM 1977 C C . HIS A 1 235 ? 24.402 3.392 -6.628 1.00 38.31 235 HIS A C 1
ATOM 1979 O O . HIS A 1 235 ? 23.519 3.408 -7.514 1.00 38.31 235 HIS A O 1
#

Sequence (235 aa):
MAPLTSKTFHEIDIDAIYFDDGIRIVKPQQRNIEDLLKLSNGAKNIYLFAFNIEKRVIHINLPDSLNPYQAIRDWKRANKLYAYEGKYNRRSASGNETFISFTINLVENIFETEDKIYRITCSDTQPKKDILMDYQPDFIKWLKQCYIKYGCTYQGEAIRNKLGRSSRTLYDENGNTHYYKYEEGWRYDDWYIDGNDCCSGGDRWQTRTYYQFLDTTRPPKKPDILEYCRRLKNH